Protein AF-A0A931ZA49-F1 (afdb_monomer_lite)

Radius of gyration: 42.49 Å; chains: 1; bounding box: 95×55×99 Å

pLDDT: mean 79.59, std 12.27, range [43.94, 91.62]

Structure (mmCIF, N/CA/C/O backbone):
data_AF-A0A931ZA49-F1
#
_entry.id   AF-A0A931ZA49-F1
#
loop_
_atom_site.group_PDB
_atom_site.id
_atom_site.type_symbol
_atom_site.label_atom_id
_atom_site.label_alt_id
_atom_site.label_comp_id
_atom_site.label_asym_id
_atom_site.label_entity_id
_atom_site.label_seq_id
_atom_site.pdbx_PDB_ins_code
_atom_site.Cartn_x
_atom_site.Cartn_y
_atom_site.Cartn_z
_atom_site.occupancy
_atom_site.B_iso_or_equiv
_atom_site.auth_seq_id
_atom_site.auth_comp_id
_atom_site.auth_asym_id
_atom_site.auth_atom_id
_atom_site.pdbx_PDB_model_num
ATOM 1 N N . MET A 1 1 ? 52.306 -0.974 -48.248 1.00 60.38 1 MET A N 1
ATOM 2 C CA . MET A 1 1 ? 51.476 -0.537 -47.096 1.00 60.38 1 MET A CA 1
ATOM 3 C C . MET A 1 1 ? 50.225 0.133 -47.654 1.00 60.38 1 MET A C 1
ATOM 5 O O . MET A 1 1 ? 50.360 0.817 -48.657 1.00 60.38 1 MET A O 1
ATOM 9 N N . GLN A 1 2 ? 49.024 -0.086 -47.106 1.00 77.94 2 GLN A N 1
ATOM 10 C CA . GLN A 1 2 ? 47.806 0.540 -47.658 1.00 77.94 2 GLN A CA 1
ATOM 11 C C . GLN A 1 2 ? 47.790 2.050 -47.373 1.00 77.94 2 GLN A C 1
ATOM 13 O O . GLN A 1 2 ? 48.078 2.449 -46.245 1.00 77.94 2 GLN A O 1
ATOM 18 N N . THR A 1 3 ? 47.426 2.875 -48.361 1.00 78.12 3 THR A N 1
ATOM 19 C CA . THR A 1 3 ? 47.352 4.350 -48.261 1.00 78.12 3 THR A CA 1
ATOM 20 C C . THR A 1 3 ? 46.483 4.814 -47.089 1.00 78.12 3 THR A C 1
ATOM 22 O O . THR A 1 3 ? 46.863 5.714 -46.343 1.00 78.12 3 THR A O 1
ATOM 25 N N . GLU A 1 4 ? 45.368 4.132 -46.834 1.00 79.00 4 GLU A N 1
ATOM 26 C CA . GLU A 1 4 ? 44.492 4.415 -45.692 1.00 79.00 4 GLU A CA 1
ATOM 27 C C . GLU A 1 4 ? 45.167 4.213 -44.330 1.00 79.00 4 GLU A C 1
ATOM 29 O O . GLU A 1 4 ? 44.875 4.959 -43.389 1.00 79.00 4 GLU A O 1
ATOM 34 N N . SER A 1 5 ? 46.076 3.235 -44.237 1.00 80.12 5 SER A N 1
ATOM 35 C CA . SER A 1 5 ? 46.858 2.944 -43.031 1.00 80.12 5 SER A CA 1
ATOM 36 C C . SER A 1 5 ? 47.939 3.999 -42.788 1.00 80.12 5 SER A C 1
ATOM 38 O O . SER A 1 5 ? 48.250 4.309 -41.641 1.00 80.12 5 SER A O 1
ATOM 40 N N . ILE A 1 6 ? 48.499 4.575 -43.858 1.00 84.25 6 ILE A N 1
ATOM 41 C CA . ILE A 1 6 ? 49.458 5.690 -43.787 1.00 84.25 6 ILE A CA 1
ATOM 42 C C . ILE A 1 6 ? 48.769 6.891 -43.137 1.00 84.25 6 ILE A C 1
ATOM 44 O O . ILE A 1 6 ? 49.233 7.437 -42.134 1.00 84.25 6 ILE A O 1
ATOM 48 N N . PHE A 1 7 ? 47.611 7.272 -43.679 1.00 86.62 7 PHE A N 1
ATOM 49 C CA . PHE A 1 7 ? 46.883 8.435 -43.191 1.00 86.62 7 PHE A CA 1
ATOM 50 C C . PHE A 1 7 ? 46.233 8.197 -41.832 1.00 86.62 7 PHE A C 1
ATOM 52 O O . PHE A 1 7 ? 46.163 9.133 -41.044 1.00 86.62 7 PHE A O 1
ATOM 59 N N . SER A 1 8 ? 45.796 6.977 -41.497 1.00 84.69 8 SER A N 1
ATOM 60 C CA . SER A 1 8 ? 45.289 6.704 -40.145 1.00 84.69 8 SER A CA 1
ATOM 61 C C . SER A 1 8 ? 46.350 6.936 -39.078 1.00 84.69 8 SER A C 1
ATOM 63 O O . SER A 1 8 ? 46.050 7.574 -38.075 1.00 84.69 8 SER A O 1
ATOM 65 N N . THR A 1 9 ? 47.580 6.473 -39.305 1.00 86.38 9 THR A N 1
ATOM 66 C CA . THR A 1 9 ? 48.679 6.643 -38.347 1.00 86.38 9 THR A CA 1
ATOM 67 C C . THR A 1 9 ? 49.084 8.110 -38.231 1.00 86.38 9 THR A C 1
ATOM 69 O O . THR A 1 9 ? 49.238 8.624 -37.123 1.00 86.38 9 THR A O 1
ATOM 72 N N . LEU A 1 10 ? 49.177 8.822 -39.359 1.00 87.44 10 LEU A N 1
ATOM 73 C CA . LEU A 1 10 ? 49.485 10.254 -39.370 1.00 87.44 10 LEU A CA 1
ATOM 74 C C . LEU A 1 10 ? 48.427 11.082 -38.623 1.00 87.44 10 LEU A C 1
ATOM 76 O O . LEU A 1 10 ? 48.763 11.952 -37.821 1.00 87.44 10 LEU A O 1
ATOM 80 N N . LEU A 1 11 ? 47.143 10.814 -38.871 1.00 87.31 11 LEU A N 1
ATOM 81 C CA . LEU A 1 11 ? 46.043 11.546 -38.242 1.00 87.31 11 LEU A CA 1
ATOM 82 C C . LEU A 1 11 ? 45.884 11.176 -36.763 1.00 87.31 11 LEU A C 1
ATOM 84 O O . LEU A 1 11 ? 45.588 12.050 -35.952 1.00 87.31 11 LEU A O 1
ATOM 88 N N . ALA A 1 12 ? 46.156 9.924 -36.384 1.00 84.06 12 ALA A N 1
ATOM 89 C CA . ALA A 1 12 ? 46.219 9.516 -34.983 1.00 84.06 12 ALA A CA 1
ATOM 90 C C . ALA A 1 12 ? 47.322 10.273 -34.222 1.00 84.06 12 ALA A C 1
ATOM 92 O O . ALA A 1 12 ? 47.074 10.755 -33.117 1.00 84.06 12 ALA A O 1
ATOM 93 N N . ALA A 1 13 ? 48.498 10.463 -34.832 1.00 84.62 13 ALA A N 1
ATOM 94 C CA . ALA A 1 13 ? 49.554 11.297 -34.258 1.00 84.62 13 ALA A CA 1
ATOM 95 C C . ALA A 1 13 ? 49.133 12.768 -34.123 1.00 84.62 13 ALA A C 1
ATOM 97 O O . ALA A 1 13 ? 49.334 13.368 -33.068 1.00 84.62 13 ALA A O 1
ATOM 98 N N . ALA A 1 14 ? 48.490 13.339 -35.147 1.00 85.38 14 ALA A N 1
ATOM 99 C CA . ALA A 1 14 ? 47.978 14.709 -35.090 1.00 85.38 14 ALA A CA 1
ATOM 100 C C . ALA A 1 14 ? 46.931 14.897 -33.973 1.00 85.38 14 ALA A C 1
ATOM 102 O O . ALA A 1 14 ? 46.960 15.900 -33.25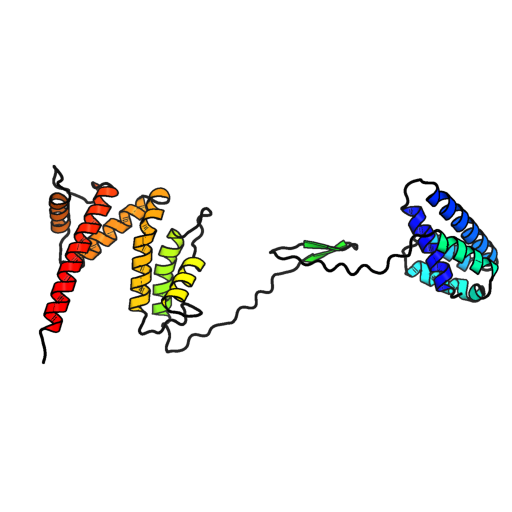8 1.00 85.38 14 ALA A O 1
ATOM 103 N N . ALA A 1 15 ? 46.028 13.927 -33.788 1.00 83.25 15 ALA A N 1
ATOM 104 C CA . ALA A 1 15 ? 45.049 13.939 -32.703 1.00 83.25 15 ALA A CA 1
ATOM 105 C C . ALA A 1 15 ? 45.729 13.828 -31.330 1.00 83.25 15 ALA A C 1
ATOM 107 O O . ALA A 1 15 ? 45.442 14.620 -30.434 1.00 83.25 15 ALA A O 1
ATOM 108 N N . PHE A 1 16 ? 46.684 12.905 -31.181 1.00 81.50 16 PHE A N 1
ATOM 109 C CA . PHE A 1 16 ? 47.451 12.735 -29.948 1.00 81.50 16 PHE A CA 1
ATOM 110 C C . PHE A 1 16 ? 48.174 14.028 -29.544 1.00 81.50 16 PHE A C 1
ATOM 112 O O . PHE A 1 16 ? 48.038 14.484 -28.410 1.00 81.50 16 PHE A O 1
ATOM 119 N N . LEU A 1 17 ? 48.859 14.683 -30.486 1.00 80.69 17 LEU A N 1
ATOM 120 C CA . LEU A 1 17 ? 49.569 15.944 -30.243 1.00 80.69 17 LEU A CA 1
ATOM 121 C C . LEU A 1 17 ? 48.637 17.113 -29.883 1.00 80.69 17 LEU A C 1
ATOM 123 O O . LEU A 1 17 ? 49.055 18.025 -29.175 1.00 80.69 17 LEU A O 1
ATOM 127 N N . LYS A 1 18 ? 47.374 17.089 -30.327 1.00 78.38 18 LYS A N 1
ATOM 128 C CA . LYS A 1 18 ? 46.370 18.115 -29.995 1.00 78.38 18 LYS A CA 1
ATOM 129 C C . LYS A 1 18 ? 45.844 17.997 -28.560 1.00 78.38 18 LYS A C 1
ATOM 131 O O . LYS A 1 18 ? 45.369 18.988 -28.007 1.00 78.38 18 LYS A O 1
ATOM 136 N N . HIS A 1 19 ? 45.921 16.804 -27.970 1.00 69.00 19 HIS A N 1
ATOM 137 C CA . HIS A 1 19 ? 45.366 16.493 -26.649 1.00 69.00 19 HIS A CA 1
ATOM 138 C C . HIS A 1 19 ? 46.424 16.186 -25.572 1.00 69.00 19 HIS A C 1
ATOM 140 O O . HIS A 1 19 ? 46.072 16.085 -24.397 1.00 69.00 19 HIS A O 1
ATOM 146 N N . ALA A 1 20 ? 47.703 16.044 -25.931 1.00 61.25 20 ALA A N 1
ATOM 147 C CA . ALA A 1 20 ? 48.765 15.678 -24.994 1.00 61.25 20 ALA A CA 1
ATOM 148 C C . ALA A 1 20 ? 49.267 16.853 -24.124 1.00 61.25 20 ALA A C 1
ATOM 150 O O . ALA A 1 20 ? 49.448 17.977 -24.593 1.00 61.25 20 ALA A O 1
ATOM 151 N N . VAL A 1 21 ? 49.562 16.560 -22.849 1.00 52.53 21 VAL A N 1
ATOM 152 C CA . VAL A 1 21 ? 50.230 17.455 -21.882 1.00 52.53 21 VAL A CA 1
ATOM 153 C C . VAL A 1 21 ? 51.757 17.317 -22.034 1.00 52.53 21 VAL A C 1
ATOM 155 O O . VAL A 1 21 ? 52.257 16.236 -22.343 1.00 52.53 21 VAL A O 1
ATOM 158 N N . GLN A 1 22 ? 52.499 18.421 -21.884 1.00 54.31 22 GLN A N 1
ATOM 159 C CA . GLN A 1 22 ? 53.938 18.536 -22.182 1.00 54.31 22 GLN A CA 1
ATOM 160 C C . GLN A 1 22 ? 54.801 17.459 -21.485 1.00 54.31 22 GLN A C 1
ATOM 162 O O . GLN A 1 22 ? 54.784 17.338 -20.263 1.00 54.31 22 GLN A O 1
ATOM 167 N N . GLY A 1 23 ? 55.593 16.712 -22.267 1.00 60.59 23 GLY A N 1
ATOM 168 C CA . GLY A 1 23 ? 56.543 15.696 -21.796 1.00 60.59 23 GLY A CA 1
ATOM 169 C C . GLY A 1 23 ? 57.484 15.215 -22.913 1.00 60.59 23 GLY A C 1
ATOM 170 O O . GLY A 1 23 ? 57.217 15.444 -24.091 1.00 60.59 23 GLY A O 1
ATOM 171 N N . VAL A 1 24 ? 58.586 14.543 -22.556 1.00 57.59 24 VAL A N 1
ATOM 172 C CA . VAL A 1 24 ? 59.651 14.113 -23.497 1.00 57.59 24 VAL A CA 1
ATOM 173 C C . VAL A 1 24 ? 59.129 13.158 -24.583 1.00 57.59 24 VAL A C 1
ATOM 175 O O . VAL A 1 24 ? 59.520 13.272 -25.743 1.00 57.59 24 VAL A O 1
ATOM 178 N N . ALA A 1 25 ? 58.180 12.277 -24.246 1.00 61.19 25 ALA A N 1
ATOM 179 C CA . ALA A 1 25 ? 57.528 11.390 -25.215 1.00 61.19 25 ALA A CA 1
ATOM 180 C C . ALA A 1 25 ? 56.728 12.164 -26.285 1.00 61.19 25 ALA A C 1
ATOM 182 O O . ALA A 1 25 ? 56.724 11.785 -27.454 1.00 61.19 25 ALA A O 1
ATOM 183 N N . SER A 1 26 ? 56.115 13.294 -25.915 1.00 70.06 26 SER A N 1
ATOM 184 C CA . SER A 1 26 ? 55.366 14.153 -26.840 1.00 70.06 26 SER A CA 1
ATOM 185 C C . SER A 1 26 ? 56.281 14.868 -27.839 1.00 70.06 26 SER A C 1
ATOM 187 O O . SER A 1 26 ? 55.849 15.155 -28.953 1.00 70.06 26 SER A O 1
ATOM 189 N N . GLN A 1 27 ? 57.545 15.126 -27.476 1.00 80.06 27 GLN A N 1
ATOM 190 C CA . GLN A 1 27 ? 58.516 15.742 -28.384 1.00 80.06 27 GLN A CA 1
ATOM 191 C C . GLN A 1 27 ? 58.968 14.763 -29.476 1.00 80.06 27 GLN A C 1
ATOM 193 O O . GLN A 1 27 ? 58.930 15.116 -30.649 1.00 80.06 27 GLN A O 1
ATOM 198 N N . ALA A 1 28 ? 59.281 13.512 -29.122 1.00 81.94 28 ALA A N 1
ATOM 199 C CA . ALA A 1 28 ? 59.659 12.487 -30.100 1.00 81.94 28 ALA A CA 1
ATOM 200 C C . ALA A 1 28 ? 58.535 12.197 -31.117 1.00 81.94 28 ALA A C 1
ATOM 202 O O . ALA A 1 28 ? 58.790 12.076 -32.317 1.00 81.94 28 ALA A O 1
ATOM 203 N N . VAL A 1 29 ? 57.277 12.144 -30.655 1.00 85.38 29 VAL A N 1
ATOM 204 C CA . VAL A 1 29 ? 56.101 12.003 -31.537 1.00 85.38 29 VAL A CA 1
ATOM 205 C C . VAL A 1 29 ? 55.948 13.224 -32.444 1.00 85.38 29 VAL A C 1
ATOM 207 O O . VAL A 1 29 ? 55.658 13.069 -33.629 1.00 85.38 29 VAL A O 1
ATOM 210 N N . ARG A 1 30 ? 56.166 14.435 -31.917 1.00 87.00 30 ARG A N 1
ATOM 211 C CA . ARG A 1 30 ? 56.090 15.681 -32.690 1.00 87.00 30 ARG A CA 1
ATOM 212 C C . ARG A 1 30 ? 57.134 15.726 -33.800 1.00 87.00 30 ARG A C 1
ATOM 214 O O . ARG A 1 30 ? 56.783 16.040 -34.932 1.00 87.00 30 ARG A O 1
ATOM 221 N N . ASP A 1 31 ? 58.376 15.369 -33.496 1.00 86.94 31 ASP A N 1
ATOM 222 C CA . ASP A 1 31 ? 59.473 15.395 -34.464 1.00 86.94 31 ASP A CA 1
ATOM 223 C C . ASP A 1 31 ? 59.242 14.374 -35.594 1.00 86.94 31 ASP A C 1
ATOM 225 O O . ASP A 1 31 ? 59.374 14.706 -36.774 1.00 86.94 31 ASP A O 1
ATOM 229 N N . SER A 1 32 ? 58.803 13.156 -35.252 1.00 87.56 32 SER A N 1
ATOM 230 C CA . SER A 1 32 ? 58.463 12.116 -36.237 1.00 87.56 32 SER A CA 1
ATOM 231 C C . SER A 1 32 ? 57.233 12.487 -37.085 1.00 87.56 32 SER A C 1
ATOM 233 O O . SER A 1 32 ? 57.217 12.292 -38.307 1.00 87.56 32 SER A O 1
ATOM 235 N N . TYR A 1 33 ? 56.217 13.101 -36.471 1.00 90.06 33 TYR A N 1
ATOM 236 C CA . TYR A 1 33 ? 55.035 13.602 -37.171 1.00 90.06 33 TYR A CA 1
ATOM 237 C C . TYR A 1 33 ? 55.380 14.721 -38.165 1.00 90.06 33 TYR A C 1
ATOM 239 O O . TYR A 1 33 ? 54.976 14.643 -39.326 1.00 90.06 33 TYR A O 1
ATOM 247 N N . GLU A 1 34 ? 56.157 15.729 -37.758 1.00 89.19 34 GLU A N 1
ATOM 248 C CA . GLU A 1 34 ? 56.550 16.842 -38.635 1.00 89.19 34 GLU A CA 1
ATOM 249 C C . GLU A 1 34 ? 57.461 16.379 -39.780 1.00 89.19 34 GLU A C 1
ATOM 251 O O . GLU A 1 34 ? 57.303 16.831 -40.920 1.00 89.19 34 GLU A O 1
ATOM 256 N N . ALA A 1 35 ? 58.364 15.424 -39.525 1.00 89.44 35 ALA A N 1
ATOM 257 C CA . ALA A 1 35 ? 59.175 14.796 -40.568 1.00 89.44 35 ALA A CA 1
ATOM 258 C C . ALA A 1 35 ? 58.296 14.084 -41.612 1.00 89.44 35 ALA A C 1
ATOM 260 O O . ALA A 1 35 ? 58.458 14.297 -42.819 1.00 89.44 35 ALA A O 1
ATOM 261 N N . THR A 1 36 ? 57.307 13.311 -41.153 1.00 90.00 36 THR A N 1
ATOM 262 C CA . THR A 1 36 ? 56.358 12.595 -42.019 1.00 90.00 36 THR A CA 1
ATOM 263 C C . THR A 1 36 ? 55.457 13.562 -42.796 1.00 90.00 36 THR A C 1
ATOM 265 O O . THR A 1 36 ? 55.282 13.414 -44.009 1.00 90.00 36 THR A O 1
ATOM 268 N N . LYS A 1 37 ? 54.930 14.606 -42.140 1.00 89.81 37 LYS A N 1
ATOM 269 C CA . LYS A 1 37 ? 54.101 15.646 -42.772 1.00 89.81 37 LYS A CA 1
ATOM 270 C C . LYS A 1 37 ? 54.883 16.406 -43.844 1.00 89.81 37 LYS A C 1
ATOM 272 O O . LYS A 1 37 ? 54.380 16.609 -44.948 1.00 89.81 37 LYS A O 1
ATOM 277 N N . THR A 1 38 ? 56.128 16.779 -43.554 1.00 89.69 38 THR A N 1
ATOM 278 C CA . THR A 1 38 ? 57.009 17.470 -44.506 1.00 89.69 38 THR A CA 1
ATOM 279 C C . THR A 1 38 ? 57.319 16.595 -45.719 1.00 89.69 38 THR A C 1
ATOM 281 O O . THR A 1 38 ? 57.317 17.084 -46.851 1.00 89.69 38 THR A O 1
ATOM 284 N N . TYR A 1 39 ? 57.550 15.297 -45.505 1.00 88.50 39 TYR A N 1
ATOM 285 C CA . TYR A 1 39 ? 57.780 14.340 -46.585 1.00 88.50 39 TYR A CA 1
ATOM 286 C C . TYR A 1 39 ? 56.559 14.221 -47.509 1.00 88.50 39 TYR A C 1
ATOM 288 O O . TYR A 1 39 ? 56.685 14.358 -48.727 1.00 88.50 39 TYR A O 1
ATOM 296 N N . LEU A 1 40 ? 55.363 14.061 -46.934 1.00 86.69 40 LEU A N 1
ATOM 297 C CA . LEU A 1 40 ? 54.109 14.002 -47.689 1.00 86.69 40 LEU A CA 1
ATOM 298 C C . LEU A 1 40 ? 53.832 15.299 -48.452 1.00 86.69 40 LEU A C 1
ATOM 300 O O . LEU A 1 40 ? 53.474 15.256 -49.624 1.00 86.69 40 LEU A O 1
ATOM 304 N N . ARG A 1 41 ? 54.089 16.461 -47.845 1.00 87.00 41 ARG A N 1
ATOM 305 C CA . ARG A 1 41 ? 53.934 17.759 -48.514 1.00 87.00 41 ARG A CA 1
ATOM 306 C C . ARG A 1 41 ? 54.865 17.915 -49.720 1.00 87.00 41 ARG A C 1
ATOM 308 O O . ARG A 1 41 ? 54.457 18.475 -50.731 1.00 87.00 41 ARG A O 1
ATOM 315 N N . LYS A 1 42 ? 56.095 17.391 -49.651 1.00 87.12 42 LYS A N 1
ATOM 316 C CA . LYS A 1 42 ? 57.014 17.354 -50.804 1.00 87.12 42 LYS A CA 1
ATOM 317 C C . LYS A 1 42 ? 56.509 16.421 -51.904 1.00 87.12 42 LYS A C 1
ATOM 319 O O . LYS A 1 42 ? 56.601 16.768 -53.076 1.00 87.12 42 LYS A O 1
ATOM 324 N N . LYS A 1 43 ? 55.946 15.265 -51.542 1.00 83.81 43 LYS A N 1
ATOM 325 C CA . LYS A 1 43 ? 55.353 14.318 -52.503 1.00 83.81 43 LYS A CA 1
ATOM 326 C C . LYS A 1 43 ? 54.102 14.879 -53.177 1.00 83.81 43 LYS A C 1
ATOM 328 O O . LYS A 1 43 ? 53.906 14.667 -54.369 1.00 83.81 43 LYS A O 1
ATOM 333 N N . PHE A 1 44 ? 53.310 15.658 -52.449 1.00 85.56 44 PHE A N 1
ATOM 334 C CA . PHE A 1 44 ? 52.133 16.344 -52.975 1.00 85.56 44 PHE A CA 1
ATOM 335 C C . PHE A 1 44 ? 52.442 17.685 -53.645 1.00 85.56 44 PHE A C 1
ATOM 337 O O . PHE A 1 44 ? 51.519 18.348 -54.101 1.00 85.56 44 PHE A O 1
ATOM 344 N N . ALA A 1 45 ? 53.709 18.085 -53.798 1.00 78.81 45 ALA A N 1
ATOM 345 C CA . ALA A 1 45 ? 54.050 19.337 -54.479 1.00 78.81 45 ALA A CA 1
ATOM 346 C C . ALA A 1 45 ? 53.548 19.385 -55.937 1.00 78.81 45 ALA A C 1
ATOM 348 O O . ALA A 1 45 ? 53.261 20.461 -56.453 1.00 78.81 45 ALA A O 1
ATOM 349 N N . ALA A 1 46 ? 53.400 18.222 -56.582 1.00 77.75 46 ALA A N 1
ATOM 350 C CA . ALA A 1 46 ? 52.819 18.090 -57.918 1.00 77.75 46 ALA A CA 1
ATOM 351 C C . ALA A 1 46 ? 51.274 18.063 -57.929 1.00 77.75 46 ALA A C 1
ATOM 353 O O . ALA A 1 46 ? 50.680 18.140 -59.000 1.00 77.75 46 ALA A O 1
ATOM 354 N N . ASN A 1 47 ? 50.622 17.950 -56.763 1.00 82.38 47 ASN A N 1
ATOM 355 C CA . ASN A 1 47 ? 49.168 17.907 -56.616 1.00 82.38 47 ASN A CA 1
ATOM 356 C C . ASN A 1 47 ? 48.692 18.911 -55.534 1.00 82.38 47 ASN A C 1
ATOM 358 O O . ASN A 1 47 ? 48.715 18.606 -54.331 1.00 82.38 47 ASN A O 1
ATOM 362 N N . PRO A 1 48 ? 48.247 20.117 -55.936 1.00 81.94 48 PRO A N 1
ATOM 363 C CA . PRO A 1 48 ? 47.829 21.153 -54.994 1.00 81.94 48 PRO A CA 1
ATOM 364 C C . PRO A 1 48 ? 46.590 20.755 -54.176 1.00 81.94 48 PRO A C 1
ATOM 366 O O . PRO A 1 48 ? 46.464 21.188 -53.027 1.00 81.94 48 PRO A O 1
ATOM 369 N N . ASP A 1 49 ? 45.717 19.904 -54.719 1.00 82.75 49 ASP A N 1
ATOM 370 C CA . ASP A 1 49 ? 44.501 19.456 -54.038 1.00 82.75 49 ASP A CA 1
ATOM 371 C C . ASP A 1 49 ? 44.831 18.460 -52.919 1.00 82.75 49 ASP A C 1
ATOM 373 O O . ASP A 1 49 ? 44.408 18.665 -51.781 1.00 82.75 49 ASP A O 1
ATOM 377 N N . ALA A 1 50 ? 45.740 17.508 -53.164 1.00 83.88 50 ALA A N 1
ATOM 378 C CA . ALA A 1 50 ? 46.252 16.609 -52.122 1.00 83.88 50 ALA A CA 1
ATOM 379 C C . ALA A 1 50 ? 46.962 17.366 -50.984 1.00 83.88 50 ALA A C 1
ATOM 381 O O . ALA A 1 50 ? 46.829 17.019 -49.807 1.00 83.88 50 ALA A O 1
ATOM 382 N N . THR A 1 51 ? 47.681 18.446 -51.311 1.00 85.75 51 THR A N 1
ATOM 383 C CA . THR A 1 51 ? 48.305 19.315 -50.299 1.00 85.75 51 THR A CA 1
ATOM 384 C C . THR A 1 51 ? 47.249 20.017 -49.441 1.00 85.75 51 THR A C 1
ATOM 386 O O . THR A 1 51 ? 47.383 20.074 -48.217 1.00 85.75 51 THR A O 1
ATOM 389 N N . ARG A 1 52 ? 46.171 20.524 -50.052 1.00 86.06 52 ARG A N 1
ATOM 390 C CA . ARG A 1 52 ? 45.064 21.163 -49.328 1.00 86.06 52 ARG A CA 1
ATOM 391 C C . ARG A 1 52 ? 44.308 20.158 -48.455 1.00 86.06 52 ARG A C 1
ATOM 393 O O . ARG A 1 52 ? 44.013 20.466 -47.299 1.00 86.06 52 ARG A O 1
ATOM 400 N N . ALA A 1 53 ? 44.032 18.965 -48.975 1.00 86.06 53 ALA A N 1
ATOM 401 C CA . ALA A 1 53 ? 43.380 17.892 -48.234 1.00 86.06 53 ALA A CA 1
ATOM 402 C C . ALA A 1 53 ? 44.208 17.458 -47.015 1.00 86.06 53 ALA A C 1
ATOM 404 O O . ALA A 1 53 ? 43.648 17.255 -45.936 1.00 86.06 53 ALA A O 1
ATOM 405 N N . LEU A 1 54 ? 45.541 17.405 -47.147 1.00 88.06 54 LEU A N 1
ATOM 406 C CA . LEU A 1 54 ? 46.449 17.086 -46.045 1.00 88.06 54 LEU A CA 1
ATOM 407 C C . LEU A 1 54 ? 46.335 18.119 -44.919 1.00 88.06 54 LEU A C 1
ATOM 409 O O . LEU A 1 54 ? 46.143 17.744 -43.764 1.00 88.06 54 LEU A O 1
ATOM 413 N N . GLU A 1 55 ? 46.397 19.414 -45.237 1.00 87.25 55 GLU A N 1
ATOM 414 C CA . GLU A 1 55 ? 46.286 20.465 -44.219 1.00 87.25 55 GLU A CA 1
ATOM 415 C C . GLU A 1 55 ? 44.916 20.425 -43.520 1.00 87.25 55 GLU A C 1
ATOM 417 O O . GLU A 1 55 ? 44.854 20.378 -42.287 1.00 87.25 55 GLU A O 1
ATOM 422 N N . LEU A 1 56 ? 43.821 20.303 -44.283 1.00 86.69 56 LEU A N 1
ATOM 423 C CA . LEU A 1 56 ? 42.466 20.198 -43.730 1.00 86.69 56 LEU A CA 1
ATOM 424 C C . LEU A 1 56 ? 42.305 18.984 -42.806 1.00 86.69 56 LEU A C 1
ATOM 426 O O . LEU A 1 56 ? 41.675 19.093 -41.745 1.00 86.69 56 LEU A O 1
ATOM 430 N N . ALA A 1 57 ? 42.853 17.832 -43.193 1.00 85.19 57 ALA A N 1
ATOM 431 C CA . ALA A 1 57 ? 42.816 16.623 -42.381 1.00 85.19 57 ALA A CA 1
ATOM 432 C C . ALA A 1 57 ? 43.641 16.794 -41.095 1.00 85.19 57 ALA A C 1
ATOM 434 O O . ALA A 1 57 ? 43.180 16.395 -40.028 1.00 85.19 57 ALA A O 1
ATOM 435 N N . THR A 1 58 ? 44.791 17.476 -41.148 1.00 85.75 58 THR A N 1
ATOM 436 C CA . THR A 1 58 ? 45.604 17.739 -39.946 1.00 85.75 58 THR A CA 1
ATOM 437 C C . THR A 1 58 ? 44.961 18.724 -38.961 1.00 85.75 58 THR A C 1
ATOM 439 O O . THR A 1 58 ? 45.149 18.582 -37.756 1.00 85.75 58 THR A O 1
ATOM 442 N N . GLU A 1 59 ? 44.145 19.681 -39.418 1.00 85.56 59 GLU A N 1
ATOM 443 C CA . GLU A 1 59 ? 43.406 20.592 -38.524 1.00 85.56 59 GLU A CA 1
ATOM 444 C C . GLU A 1 59 ? 42.323 19.877 -37.693 1.00 85.56 59 GLU A C 1
ATOM 446 O O . GLU A 1 59 ? 42.079 20.203 -36.518 1.00 85.56 59 GLU A O 1
ATOM 451 N N . LYS A 1 60 ? 41.637 18.911 -38.320 1.00 83.56 60 LYS A N 1
ATOM 452 C CA . LYS A 1 60 ? 40.564 18.105 -37.716 1.00 83.56 60 LYS A CA 1
ATOM 453 C C . LYS A 1 60 ? 40.815 16.613 -37.974 1.00 83.56 60 LYS A C 1
ATOM 455 O O . LYS A 1 60 ? 40.104 16.020 -38.789 1.00 83.56 60 LYS A O 1
ATOM 460 N N . PRO A 1 61 ? 41.774 16.011 -37.248 1.00 81.38 61 PRO A N 1
ATOM 461 C CA . PRO A 1 61 ? 42.226 14.643 -37.504 1.00 81.38 61 PRO A CA 1
ATOM 462 C C . PRO A 1 61 ? 41.160 13.569 -37.251 1.00 81.38 61 PRO A C 1
ATOM 464 O O . PRO A 1 61 ? 41.231 12.489 -37.824 1.00 81.38 61 PRO A O 1
ATOM 467 N N . GLU A 1 62 ? 40.135 13.875 -36.453 1.00 79.12 62 GLU A N 1
ATOM 468 C CA . GLU A 1 62 ? 39.013 12.968 -36.165 1.00 79.12 62 GLU A CA 1
ATOM 469 C C . GLU A 1 62 ? 37.935 12.954 -37.266 1.00 79.12 62 GLU A C 1
ATOM 471 O O . GLU A 1 62 ? 36.997 12.159 -37.224 1.00 79.12 62 GLU A O 1
ATOM 476 N N . SER A 1 63 ? 38.020 13.845 -38.261 1.00 80.19 63 SER A N 1
ATOM 477 C CA . SER A 1 63 ? 36.996 13.952 -39.300 1.00 80.19 63 SER A CA 1
ATOM 478 C C . SER A 1 63 ? 37.157 12.868 -40.366 1.00 80.19 63 SER A C 1
ATOM 480 O O . SER A 1 63 ? 38.034 12.947 -41.227 1.00 80.19 63 SER A O 1
ATOM 482 N N . LEU A 1 64 ? 36.234 11.901 -40.368 1.00 79.25 64 LEU A N 1
ATOM 483 C CA . LEU A 1 64 ? 36.180 10.834 -41.374 1.00 79.25 64 LEU A CA 1
ATOM 484 C C . LEU A 1 64 ? 36.059 11.376 -42.808 1.00 79.25 64 LEU A C 1
ATOM 486 O O . LEU A 1 64 ? 36.699 10.856 -43.715 1.00 79.25 64 LEU A O 1
ATOM 490 N N . ILE A 1 65 ? 35.306 12.465 -42.997 1.00 79.06 65 ILE A N 1
ATOM 491 C CA . ILE A 1 65 ? 35.100 13.105 -44.307 1.00 79.06 65 ILE A CA 1
ATOM 492 C C . ILE A 1 65 ? 36.419 13.671 -44.852 1.00 79.06 65 ILE A C 1
ATOM 494 O O . ILE A 1 65 ? 36.748 13.473 -46.017 1.00 79.06 65 ILE A O 1
ATOM 498 N N . ARG A 1 66 ? 37.213 14.341 -44.006 1.00 83.75 66 ARG A N 1
ATOM 499 C CA . ARG A 1 66 ? 38.500 14.924 -44.421 1.00 83.75 66 ARG A CA 1
ATOM 500 C C . ARG A 1 66 ? 39.561 13.855 -44.687 1.00 83.75 66 ARG A C 1
ATOM 502 O O . ARG A 1 66 ? 40.393 14.038 -45.568 1.00 83.75 66 ARG A O 1
ATOM 509 N N . LYS A 1 67 ? 39.511 12.732 -43.961 1.00 83.75 67 LYS A N 1
ATOM 510 C CA . LYS A 1 67 ? 40.363 11.564 -44.228 1.00 83.75 67 LYS A CA 1
ATOM 511 C C . LYS A 1 67 ? 40.026 10.922 -45.575 1.00 83.75 67 LYS A C 1
ATOM 513 O O . LYS A 1 67 ? 40.944 10.617 -46.327 1.00 83.75 67 LYS A O 1
ATOM 518 N N . ALA A 1 68 ? 38.740 10.729 -45.873 1.00 83.38 68 ALA A N 1
ATOM 519 C CA . ALA A 1 68 ? 38.299 10.161 -47.146 1.00 83.38 68 ALA A CA 1
ATOM 520 C C . ALA A 1 68 ? 38.745 11.031 -48.333 1.00 83.38 68 ALA A C 1
ATOM 522 O O . ALA A 1 68 ? 39.336 10.508 -49.271 1.00 83.38 68 ALA A O 1
ATOM 523 N N . LEU A 1 69 ? 38.581 12.355 -48.224 1.00 86.81 69 LEU A N 1
ATOM 524 C CA . LEU A 1 69 ? 39.054 13.309 -49.231 1.00 86.81 69 LEU A CA 1
ATOM 525 C C . LEU A 1 69 ? 40.573 13.217 -49.455 1.00 86.81 69 LEU A C 1
ATOM 527 O O . LEU A 1 69 ? 41.035 13.177 -50.587 1.00 86.81 69 LEU A O 1
ATOM 531 N N . LEU A 1 70 ? 41.365 13.114 -48.382 1.00 85.75 70 LEU A N 1
ATOM 532 C CA . LEU A 1 70 ? 42.818 12.951 -48.495 1.00 85.75 70 LEU A CA 1
ATOM 533 C C . LEU A 1 70 ? 43.212 11.638 -49.189 1.00 85.75 70 LEU A C 1
ATOM 535 O O . LEU A 1 70 ? 44.170 11.618 -49.957 1.00 85.75 70 LEU A O 1
ATOM 539 N N . VAL A 1 71 ? 42.498 10.542 -48.927 1.00 85.56 71 VAL A N 1
ATOM 540 C CA . VAL A 1 71 ? 42.734 9.250 -49.595 1.00 85.56 71 VAL A CA 1
ATOM 541 C C . VAL A 1 71 ? 42.416 9.345 -51.088 1.00 85.56 71 VAL A C 1
ATOM 543 O O . VAL A 1 71 ? 43.193 8.850 -51.900 1.00 85.56 71 VAL A O 1
ATOM 546 N N . GLU A 1 72 ? 41.317 10.010 -51.442 1.00 84.94 72 GLU A N 1
ATOM 547 C CA . GLU A 1 72 ? 40.892 10.223 -52.828 1.00 84.94 72 GLU A CA 1
ATOM 548 C C . GLU A 1 72 ? 41.900 11.087 -53.601 1.00 84.94 72 GLU A C 1
ATOM 550 O O . GLU A 1 72 ? 42.444 10.648 -54.617 1.00 84.94 72 GLU A O 1
ATOM 555 N N . ASP A 1 73 ? 42.257 12.256 -53.065 1.00 83.94 73 ASP A N 1
ATOM 556 C CA . ASP A 1 73 ? 43.150 13.209 -53.735 1.00 83.94 73 ASP A CA 1
ATOM 557 C C . ASP A 1 73 ? 44.601 12.701 -53.840 1.00 83.94 73 ASP A C 1
ATOM 559 O O . ASP A 1 73 ? 45.361 13.120 -54.718 1.00 83.94 73 ASP A O 1
ATOM 563 N N . SER A 1 74 ? 45.006 11.772 -52.967 1.00 81.75 74 SER A N 1
ATOM 564 C CA . SER A 1 74 ? 46.345 11.165 -52.973 1.00 81.75 74 SER A CA 1
ATOM 565 C C . SER A 1 74 ? 46.430 9.823 -53.709 1.00 81.75 74 SER A C 1
ATOM 567 O O . SER A 1 74 ? 47.523 9.254 -53.808 1.00 81.75 74 SER A O 1
ATOM 569 N N . ALA A 1 75 ? 45.324 9.326 -54.278 1.00 79.50 75 ALA A N 1
ATOM 570 C CA . ALA A 1 75 ? 45.282 8.046 -54.988 1.00 79.50 75 ALA A CA 1
ATOM 571 C C . ALA A 1 75 ? 46.278 7.985 -56.162 1.00 79.50 75 ALA A C 1
ATOM 573 O O . ALA A 1 75 ? 46.899 6.952 -56.411 1.00 79.50 75 ALA A O 1
ATOM 574 N N . SER A 1 76 ? 46.505 9.117 -56.833 1.00 75.31 76 SER A N 1
ATOM 575 C CA . SER A 1 76 ? 47.438 9.235 -57.965 1.00 75.31 76 SER A CA 1
ATOM 576 C C . SER A 1 76 ? 48.911 9.388 -57.552 1.00 75.31 76 SER A C 1
ATOM 578 O O . SER A 1 76 ? 49.782 9.487 -58.413 1.00 75.31 76 SER A O 1
ATOM 580 N N . SER A 1 77 ? 49.220 9.431 -56.250 1.00 73.88 77 SER A N 1
ATOM 581 C CA . SER A 1 77 ? 50.569 9.725 -55.739 1.00 73.88 77 SER A CA 1
ATOM 582 C C . SER A 1 77 ? 51.436 8.490 -55.460 1.00 73.88 77 SER A C 1
ATOM 584 O O . SER A 1 77 ? 52.592 8.652 -55.072 1.00 73.88 77 SER A O 1
ATOM 586 N N . GLY A 1 78 ? 50.917 7.269 -55.647 1.00 78.31 78 GLY A N 1
ATOM 587 C CA . GLY A 1 78 ? 51.703 6.025 -55.553 1.00 78.31 78 GLY A CA 1
ATOM 588 C C . GLY A 1 78 ? 52.373 5.784 -54.192 1.00 78.31 78 GLY A C 1
ATOM 589 O O . GLY A 1 78 ? 53.460 5.208 -54.119 1.00 78.31 78 GLY A O 1
ATOM 590 N N . LEU A 1 79 ? 51.756 6.272 -53.111 1.00 78.12 79 LEU A N 1
ATOM 591 C CA . LEU A 1 79 ? 52.315 6.258 -51.751 1.00 78.12 79 LEU A CA 1
ATOM 592 C C . LEU A 1 79 ? 52.463 4.845 -51.167 1.00 78.12 79 LEU A C 1
ATOM 594 O O . LEU A 1 79 ? 53.221 4.629 -50.227 1.00 78.12 79 LEU A O 1
ATOM 598 N N . ASP A 1 80 ? 51.740 3.877 -51.721 1.00 77.94 80 ASP A N 1
ATOM 599 C CA . ASP A 1 80 ? 51.752 2.465 -51.346 1.00 77.94 80 ASP A CA 1
ATOM 600 C C . ASP A 1 80 ? 53.090 1.767 -51.641 1.00 77.94 80 ASP A C 1
ATOM 602 O O . ASP A 1 80 ? 53.422 0.777 -50.974 1.00 77.94 80 ASP A O 1
ATOM 606 N N . ARG A 1 81 ? 53.854 2.302 -52.606 1.00 79.44 81 ARG A N 1
ATOM 607 C CA . ARG A 1 81 ? 55.151 1.779 -53.075 1.00 79.44 81 ARG A CA 1
ATOM 608 C C . ARG A 1 81 ? 56.359 2.529 -52.512 1.00 79.44 81 ARG A C 1
ATOM 610 O O . ARG A 1 81 ? 57.493 2.166 -52.816 1.00 79.44 81 ARG A O 1
ATOM 617 N N . ASP A 1 82 ? 56.136 3.568 -51.713 1.00 84.06 82 ASP A N 1
ATOM 618 C CA . ASP A 1 82 ? 57.204 4.401 -51.170 1.00 84.06 82 ASP A CA 1
ATOM 619 C C . ASP A 1 82 ? 57.783 3.791 -49.883 1.00 84.06 82 ASP A C 1
ATOM 621 O O . ASP A 1 82 ? 57.168 3.820 -48.814 1.00 84.06 82 ASP A O 1
ATOM 625 N N . SER A 1 83 ? 58.984 3.216 -49.990 1.00 82.62 83 SER A N 1
ATOM 626 C CA . SER A 1 83 ? 59.671 2.561 -48.872 1.00 82.62 83 SER A CA 1
ATOM 627 C C . SER A 1 83 ? 60.152 3.535 -47.795 1.00 82.62 83 SER A C 1
ATOM 629 O O . SER A 1 83 ? 60.255 3.150 -46.632 1.00 82.62 83 SER A O 1
ATOM 631 N N . GLU A 1 84 ? 60.443 4.786 -48.157 1.00 86.06 84 GLU A N 1
ATOM 632 C CA . GLU A 1 84 ? 60.885 5.812 -47.205 1.00 86.06 84 GLU A CA 1
ATOM 633 C C . GLU A 1 84 ? 59.698 6.327 -46.390 1.00 86.06 84 GLU A C 1
ATOM 635 O O . GLU A 1 84 ? 59.770 6.413 -45.163 1.00 86.06 84 GLU A O 1
ATOM 640 N N . LEU A 1 85 ? 58.557 6.559 -47.045 1.00 87.06 85 LEU A N 1
ATOM 641 C CA . LEU A 1 85 ? 57.312 6.868 -46.344 1.00 87.06 85 LEU A CA 1
ATOM 642 C C . LEU A 1 85 ? 56.882 5.719 -45.421 1.00 87.06 85 LEU A C 1
ATOM 644 O O . LEU A 1 85 ? 56.435 5.969 -44.303 1.00 87.06 85 LEU A O 1
ATOM 648 N N . ALA A 1 86 ? 57.046 4.467 -45.861 1.00 85.50 86 ALA A N 1
ATOM 649 C CA . ALA A 1 86 ? 56.735 3.298 -45.043 1.00 85.50 86 ALA A CA 1
ATOM 650 C C . ALA A 1 86 ? 57.521 3.282 -43.723 1.00 85.50 86 ALA A C 1
ATOM 652 O O . ALA A 1 86 ? 56.925 3.121 -42.658 1.00 85.50 86 ALA A O 1
ATOM 653 N N . ARG A 1 87 ? 58.834 3.541 -43.783 1.00 86.75 87 ARG A N 1
ATOM 654 C CA . ARG A 1 87 ? 59.708 3.624 -42.602 1.00 86.75 87 ARG A CA 1
ATOM 655 C C . ARG A 1 87 ? 59.335 4.771 -41.669 1.00 86.75 87 ARG A C 1
ATOM 657 O O . ARG A 1 87 ? 59.323 4.590 -40.453 1.00 86.75 87 ARG A O 1
ATOM 664 N N . LEU A 1 88 ? 59.005 5.941 -42.222 1.00 88.12 88 LEU A N 1
ATOM 665 C CA . LEU A 1 88 ? 58.580 7.091 -41.421 1.00 88.12 88 LEU A CA 1
ATOM 666 C C . LEU A 1 88 ? 57.297 6.775 -40.644 1.00 88.12 88 LEU A C 1
ATOM 668 O O . LEU A 1 88 ? 57.236 6.995 -39.437 1.00 88.12 88 LEU A O 1
ATOM 672 N N . ILE A 1 89 ? 56.312 6.160 -41.295 1.00 88.94 89 ILE A N 1
ATOM 673 C CA . ILE A 1 89 ? 55.053 5.770 -40.650 1.00 88.94 89 ILE A CA 1
ATOM 674 C C . ILE A 1 89 ? 55.245 4.661 -39.620 1.00 88.94 89 ILE A C 1
ATOM 676 O O . ILE A 1 89 ? 54.602 4.705 -38.578 1.00 88.94 89 ILE A O 1
ATOM 680 N N . GLU A 1 90 ? 56.114 3.686 -39.877 1.00 87.12 90 GLU A N 1
ATOM 681 C CA . GLU A 1 90 ? 56.421 2.625 -38.915 1.00 87.12 90 GLU A CA 1
ATOM 682 C C . GLU A 1 90 ? 57.092 3.192 -37.657 1.00 87.12 90 GLU A C 1
ATOM 684 O O . GLU A 1 90 ? 56.687 2.870 -36.538 1.00 87.12 90 GLU A O 1
ATOM 689 N N . SER A 1 91 ? 58.042 4.118 -37.824 1.00 86.19 91 SER A N 1
ATOM 690 C CA . SER A 1 91 ? 58.663 4.807 -36.688 1.00 86.19 91 SER A CA 1
ATOM 691 C C . SER A 1 91 ? 57.665 5.681 -35.919 1.00 86.19 91 SER A C 1
ATOM 693 O O . SER A 1 91 ? 57.688 5.698 -34.691 1.00 86.19 91 SER A O 1
ATOM 695 N N . LEU A 1 92 ? 56.742 6.355 -36.615 1.00 87.44 92 LEU A N 1
ATOM 696 C CA . LEU A 1 92 ? 55.661 7.115 -35.990 1.00 87.44 92 LEU A CA 1
ATOM 697 C C . LEU A 1 92 ? 54.689 6.195 -35.235 1.00 87.44 92 LEU A C 1
ATOM 699 O O . LEU A 1 92 ? 54.323 6.497 -34.104 1.00 87.44 92 LEU A O 1
ATOM 703 N N . ALA A 1 93 ? 54.309 5.056 -35.820 1.00 86.38 93 ALA A N 1
ATOM 704 C CA . ALA A 1 93 ? 53.416 4.077 -35.204 1.00 86.38 93 ALA A CA 1
ATOM 705 C C . ALA A 1 93 ? 54.008 3.478 -33.921 1.00 86.38 93 ALA A C 1
ATOM 707 O O . ALA A 1 93 ? 53.282 3.316 -32.944 1.00 86.38 93 ALA A O 1
ATOM 708 N N . ALA A 1 94 ? 55.315 3.199 -33.900 1.00 86.69 94 ALA A N 1
ATOM 709 C CA . ALA A 1 94 ? 56.009 2.673 -32.724 1.00 86.69 94 ALA A CA 1
ATOM 710 C C . ALA A 1 94 ? 56.018 3.651 -31.533 1.00 86.69 94 ALA A C 1
ATOM 712 O O . ALA A 1 94 ? 56.123 3.222 -30.385 1.00 86.69 94 ALA A O 1
ATOM 713 N N . LEU A 1 95 ? 55.913 4.958 -31.801 1.00 83.75 95 LEU A N 1
ATOM 714 C CA . LEU A 1 95 ? 55.885 6.009 -30.780 1.00 83.75 95 LEU A CA 1
ATOM 715 C C . LEU A 1 95 ? 54.471 6.325 -30.273 1.00 83.75 95 LEU A C 1
ATOM 717 O O . LEU A 1 95 ? 54.327 6.979 -29.238 1.00 83.75 95 LEU A O 1
ATOM 721 N N . LEU A 1 96 ? 53.427 5.892 -30.984 1.00 80.56 96 LEU A N 1
ATOM 722 C CA . LEU A 1 96 ? 52.046 6.106 -30.568 1.00 80.56 96 LEU A CA 1
ATOM 723 C C . LEU A 1 96 ? 51.605 5.025 -29.571 1.00 80.56 96 LEU A C 1
ATOM 725 O O . LEU A 1 96 ? 51.968 3.856 -29.724 1.00 80.56 96 LEU A O 1
ATOM 729 N N . PRO A 1 97 ? 50.782 5.372 -28.562 1.00 72.44 97 PRO A N 1
ATOM 730 C CA . PRO A 1 97 ? 50.129 4.352 -27.755 1.00 72.44 97 PRO A CA 1
ATOM 731 C C . PRO A 1 97 ? 49.289 3.448 -28.673 1.00 72.44 97 PRO A C 1
ATOM 733 O O . PRO A 1 97 ? 48.728 3.946 -29.657 1.00 72.44 97 PRO A O 1
ATOM 736 N N . PRO A 1 98 ? 49.177 2.140 -28.371 1.00 61.34 98 PRO A N 1
ATOM 737 C CA . PRO A 1 98 ? 48.393 1.221 -29.185 1.00 61.34 98 PRO A CA 1
ATOM 738 C C . PRO A 1 98 ? 46.989 1.799 -29.364 1.00 61.34 98 PRO A C 1
ATOM 740 O O . PRO A 1 98 ? 46.298 2.068 -28.377 1.00 61.34 98 PRO A O 1
ATOM 743 N N . MET A 1 99 ? 46.605 2.056 -30.621 1.00 52.53 99 MET A N 1
ATOM 744 C CA . MET A 1 99 ? 45.305 2.634 -30.954 1.00 52.53 99 MET A CA 1
ATOM 745 C C . MET A 1 99 ? 44.229 1.798 -30.270 1.00 52.53 99 MET A C 1
ATOM 747 O O . MET A 1 99 ? 44.167 0.586 -30.464 1.00 52.53 99 MET A O 1
ATOM 751 N N . ALA A 1 100 ? 43.450 2.444 -29.403 1.00 45.59 100 ALA A N 1
ATOM 752 C CA . ALA A 1 100 ? 42.518 1.775 -28.517 1.00 45.59 100 ALA A CA 1
ATOM 753 C C . ALA A 1 100 ? 41.607 0.832 -29.313 1.00 45.59 100 ALA A C 1
ATOM 755 O O . ALA A 1 100 ? 40.758 1.276 -30.087 1.00 45.59 100 ALA A O 1
ATOM 756 N N . ASN A 1 101 ? 41.768 -0.474 -29.085 1.00 46.09 101 ASN A N 1
ATOM 757 C CA . ASN A 1 101 ? 40.715 -1.438 -29.359 1.00 46.09 101 ASN A CA 1
ATOM 758 C C . ASN A 1 101 ? 39.429 -0.880 -28.752 1.00 46.09 101 ASN A C 1
ATOM 760 O O . ASN A 1 101 ? 39.438 -0.442 -27.599 1.00 46.09 101 ASN A O 1
ATOM 764 N N . THR A 1 102 ? 38.347 -0.869 -29.526 1.00 46.62 102 THR A N 1
ATOM 765 C CA . THR A 1 102 ? 37.018 -0.469 -29.067 1.00 46.62 102 THR A CA 1
ATOM 766 C C . THR A 1 102 ? 36.731 -1.163 -27.738 1.00 46.62 102 THR A C 1
ATOM 768 O O . THR A 1 102 ? 36.527 -2.376 -27.683 1.00 46.62 102 THR A O 1
ATOM 771 N N . VAL A 1 103 ? 36.784 -0.410 -26.640 1.00 47.78 103 VAL A N 1
ATOM 772 C CA . VAL A 1 103 ? 36.487 -0.956 -25.321 1.00 47.78 103 VAL A CA 1
ATOM 773 C C . VAL A 1 103 ? 34.980 -1.151 -25.286 1.00 47.78 103 VAL A C 1
ATOM 775 O O . VAL A 1 103 ? 34.226 -0.193 -25.131 1.00 47.78 103 VAL A O 1
ATOM 778 N N . ASN A 1 104 ? 34.531 -2.395 -25.446 1.00 47.28 104 ASN A N 1
ATOM 779 C CA . ASN A 1 104 ? 33.153 -2.771 -25.161 1.00 47.28 104 ASN A CA 1
ATOM 780 C C . ASN A 1 104 ? 32.911 -2.585 -23.656 1.00 47.28 104 ASN A C 1
ATOM 782 O O . ASN A 1 104 ? 33.148 -3.489 -22.855 1.00 47.28 104 ASN A O 1
ATOM 786 N N . GLN A 1 105 ? 32.478 -1.392 -23.253 1.00 53.59 105 GLN A N 1
ATOM 787 C CA . GLN A 1 105 ? 32.087 -1.118 -21.876 1.00 53.59 105 GLN A CA 1
ATOM 788 C C . GLN A 1 105 ? 30.669 -1.641 -21.653 1.00 53.59 105 GLN A C 1
ATOM 790 O O . GLN A 1 105 ? 29.685 -1.036 -22.073 1.00 53.59 105 GLN A O 1
ATOM 795 N N . ASN A 1 106 ? 30.557 -2.786 -20.981 1.00 50.44 106 ASN A N 1
ATOM 796 C CA . ASN A 1 106 ? 29.268 -3.314 -20.554 1.00 50.44 106 ASN A CA 1
ATOM 797 C C . ASN A 1 106 ? 28.889 -2.695 -19.201 1.00 50.44 106 ASN A C 1
ATOM 799 O O . ASN A 1 106 ? 29.374 -3.116 -18.151 1.00 50.44 106 ASN A O 1
ATOM 803 N N . VAL A 1 107 ? 28.045 -1.664 -19.228 1.00 59.56 107 VAL A N 1
ATOM 804 C CA . VAL A 1 107 ? 27.585 -0.962 -18.025 1.00 59.56 107 VAL A CA 1
ATOM 805 C C . VAL A 1 107 ? 26.244 -1.545 -17.582 1.00 59.56 107 VAL A C 1
ATOM 807 O O . VAL A 1 107 ? 25.204 -1.293 -18.188 1.00 59.56 107 VAL A O 1
ATOM 810 N N . ARG A 1 108 ? 26.250 -2.326 -16.496 1.00 52.94 108 ARG A N 1
ATOM 811 C CA . ARG A 1 108 ? 25.033 -2.891 -15.896 1.00 52.94 108 ARG A CA 1
ATOM 812 C C . ARG A 1 108 ? 24.532 -1.983 -14.773 1.00 52.94 108 ARG A C 1
ATOM 814 O O . ARG A 1 108 ? 25.147 -1.916 -13.715 1.00 52.94 108 ARG A O 1
ATOM 821 N N . MET A 1 109 ? 23.399 -1.316 -14.986 1.00 53.09 109 MET A N 1
ATOM 822 C CA . MET A 1 109 ? 22.748 -0.469 -13.978 1.00 53.09 109 MET A CA 1
ATOM 823 C C . MET A 1 109 ? 21.393 -1.048 -13.564 1.00 53.09 109 MET A C 1
ATOM 825 O O . MET A 1 109 ? 20.557 -1.352 -14.410 1.00 53.09 109 MET A O 1
ATOM 829 N N . ASN A 1 110 ? 21.155 -1.144 -12.254 1.00 47.66 110 ASN A N 1
ATOM 830 C CA . ASN A 1 110 ? 19.862 -1.509 -11.673 1.00 47.66 110 ASN A CA 1
ATOM 831 C C . ASN A 1 110 ? 19.273 -0.273 -10.973 1.00 47.66 110 ASN A C 1
ATOM 833 O O . ASN A 1 110 ? 19.922 0.288 -10.097 1.00 47.66 110 ASN A O 1
ATOM 837 N N . GLY A 1 111 ? 18.066 0.164 -11.348 1.00 56.41 111 GLY A N 1
ATOM 838 C CA . GLY A 1 111 ? 17.436 1.360 -10.767 1.00 56.41 111 GLY A CA 1
ATOM 839 C C . GLY A 1 111 ? 16.248 1.895 -11.576 1.00 56.41 111 GLY A C 1
ATOM 840 O O . GLY A 1 111 ? 15.840 1.290 -12.567 1.00 56.41 111 GLY A O 1
ATOM 841 N N . CYS A 1 112 ? 15.687 3.029 -11.145 1.00 52.66 112 CYS A N 1
ATOM 842 C CA . CYS A 1 112 ? 14.650 3.786 -11.857 1.00 52.66 112 CYS A CA 1
ATOM 843 C C . CYS A 1 112 ? 15.215 5.161 -12.265 1.00 52.66 112 CYS A C 1
ATOM 845 O O . CYS A 1 112 ? 15.892 5.785 -11.455 1.00 52.66 112 CYS A O 1
ATOM 847 N N . ARG A 1 113 ? 14.876 5.658 -13.469 1.00 56.97 113 ARG A N 1
ATOM 848 C CA . ARG A 1 113 ? 15.358 6.939 -14.051 1.00 56.97 113 ARG A CA 1
ATOM 849 C C . ARG A 1 113 ? 16.876 7.008 -14.289 1.00 56.97 113 ARG A C 1
ATOM 851 O O . ARG A 1 113 ? 17.504 8.027 -14.016 1.00 56.97 113 ARG A O 1
ATOM 858 N N . ASN A 1 114 ? 17.466 5.942 -14.821 1.00 59.38 114 ASN A N 1
ATOM 859 C CA . ASN A 1 114 ? 18.890 5.950 -15.152 1.00 59.38 114 ASN A CA 1
ATOM 860 C C . ASN A 1 114 ? 19.144 6.830 -16.384 1.00 59.38 114 ASN A C 1
ATOM 862 O O . ASN A 1 114 ? 18.467 6.692 -17.407 1.00 59.38 114 ASN A O 1
ATOM 866 N N . VAL A 1 115 ? 20.140 7.708 -16.278 1.00 56.28 115 VAL A N 1
ATOM 867 C CA . VAL A 1 115 ? 20.634 8.537 -17.378 1.00 56.28 115 VAL A CA 1
ATOM 868 C C . VAL A 1 115 ? 22.068 8.116 -17.652 1.00 56.28 115 VAL A C 1
ATOM 870 O O . VAL A 1 115 ? 22.922 8.234 -16.778 1.00 56.28 115 VAL A O 1
ATOM 873 N N . VAL A 1 116 ? 22.322 7.606 -18.855 1.00 58.16 116 VAL A N 1
ATOM 874 C CA . VAL A 1 116 ? 23.673 7.252 -19.298 1.00 58.16 116 VAL A CA 1
ATOM 875 C C . VAL A 1 116 ? 24.091 8.251 -20.366 1.00 58.16 116 VAL A C 1
ATOM 877 O O . VAL A 1 116 ? 23.400 8.414 -21.373 1.00 58.16 116 VAL A O 1
ATOM 880 N N . GLN A 1 117 ? 25.208 8.934 -20.120 1.00 51.00 117 GLN A N 1
ATOM 881 C CA . GLN A 1 117 ? 25.846 9.822 -21.083 1.00 51.00 117 GLN A CA 1
ATOM 882 C C . GLN A 1 117 ? 26.982 9.058 -21.759 1.00 51.00 117 GLN A C 1
ATOM 884 O O . GLN A 1 117 ? 27.956 8.686 -21.107 1.00 51.00 117 GLN A O 1
ATOM 889 N N . VAL A 1 118 ? 26.845 8.807 -23.059 1.00 59.25 118 VAL A N 1
ATOM 890 C CA . VAL A 1 118 ? 27.895 8.171 -23.864 1.00 59.25 118 VAL A CA 1
ATOM 891 C C . VAL A 1 118 ? 28.785 9.263 -24.469 1.00 59.25 118 VAL A C 1
ATOM 893 O O . VAL A 1 118 ? 28.323 10.378 -24.747 1.00 59.25 118 VAL A O 1
ATOM 896 N N . ALA A 1 119 ? 30.076 8.971 -24.653 1.00 49.53 119 ALA A N 1
ATOM 897 C CA . ALA A 1 119 ? 30.986 9.850 -25.384 1.00 49.53 119 ALA A CA 1
ATOM 898 C C . ALA A 1 119 ? 30.434 10.063 -26.807 1.00 49.53 119 ALA A C 1
ATOM 900 O O . ALA A 1 119 ? 30.380 9.128 -27.597 1.00 49.53 119 ALA A O 1
ATOM 901 N N . GLY A 1 120 ? 29.939 11.273 -27.090 1.00 55.31 120 GLY A N 1
ATOM 902 C CA . GLY A 1 120 ? 29.171 11.575 -28.308 1.00 55.31 120 GLY A CA 1
ATOM 903 C C . GLY A 1 120 ? 27.958 12.497 -28.119 1.00 55.31 120 GLY A C 1
ATOM 904 O O . GLY A 1 120 ? 27.382 12.924 -29.108 1.00 55.31 120 GLY A O 1
ATOM 905 N N . ARG A 1 121 ? 27.610 12.874 -26.875 1.00 52.03 121 ARG A N 1
ATOM 906 C CA . ARG A 1 121 ? 26.445 13.725 -26.505 1.00 52.03 121 ARG A CA 1
ATOM 907 C C . ARG A 1 121 ? 25.063 13.075 -26.653 1.00 52.03 121 ARG A C 1
ATOM 909 O O . ARG A 1 121 ? 24.076 13.739 -26.345 1.00 52.03 121 ARG A O 1
ATOM 916 N N . ASP A 1 122 ? 24.972 11.796 -27.001 1.00 47.72 122 ASP A N 1
ATOM 917 C CA . ASP A 1 122 ? 23.689 11.094 -26.989 1.00 47.72 122 ASP A CA 1
ATOM 918 C C . ASP A 1 122 ? 23.289 10.709 -25.556 1.00 47.72 122 ASP A C 1
ATOM 920 O O . ASP A 1 122 ? 23.978 9.954 -24.862 1.00 47.72 122 ASP A O 1
ATOM 924 N N . LEU A 1 123 ? 22.162 11.265 -25.099 1.00 53.56 123 LEU A N 1
ATOM 925 C CA . LEU A 1 123 ? 21.514 10.896 -23.841 1.00 53.56 123 LEU A CA 1
ATOM 926 C C . LEU A 1 123 ? 20.521 9.758 -24.088 1.00 53.56 123 LEU A C 1
ATOM 928 O O . LEU A 1 123 ? 19.431 9.981 -24.617 1.00 53.56 123 LEU A O 1
ATOM 932 N N . ILE A 1 124 ? 20.846 8.551 -23.622 1.00 58.69 124 ILE A N 1
ATOM 933 C CA . ILE A 1 124 ? 19.901 7.430 -23.640 1.00 58.69 124 ILE A CA 1
ATOM 934 C C . ILE A 1 124 ? 19.057 7.494 -22.364 1.00 58.69 124 ILE A C 1
ATOM 936 O O . ILE A 1 124 ? 19.528 7.195 -21.263 1.00 58.69 124 ILE A O 1
ATOM 940 N N . ARG A 1 125 ? 17.785 7.882 -22.507 1.00 55.84 125 ARG A N 1
ATOM 941 C CA . ARG A 1 125 ? 16.784 7.750 -21.441 1.00 55.84 125 ARG A CA 1
ATOM 942 C C . ARG A 1 125 ? 16.178 6.355 -21.513 1.00 55.84 125 ARG A C 1
ATOM 944 O O . ARG A 1 125 ? 15.490 6.025 -22.471 1.00 55.84 125 ARG A O 1
ATOM 951 N N . THR A 1 126 ? 16.439 5.537 -20.498 1.00 58.38 126 THR A N 1
ATOM 952 C CA . THR A 1 126 ? 15.841 4.200 -20.400 1.00 58.38 126 THR A CA 1
ATOM 953 C C . THR A 1 126 ? 14.571 4.258 -19.555 1.00 58.38 126 THR A C 1
ATOM 955 O O . THR A 1 126 ? 14.596 4.655 -18.388 1.00 58.38 126 THR A O 1
ATOM 958 N N . GLU A 1 127 ? 13.440 3.866 -20.142 1.00 55.78 127 GLU A N 1
ATOM 959 C CA . GLU A 1 127 ? 12.186 3.685 -19.412 1.00 55.78 127 GLU A CA 1
A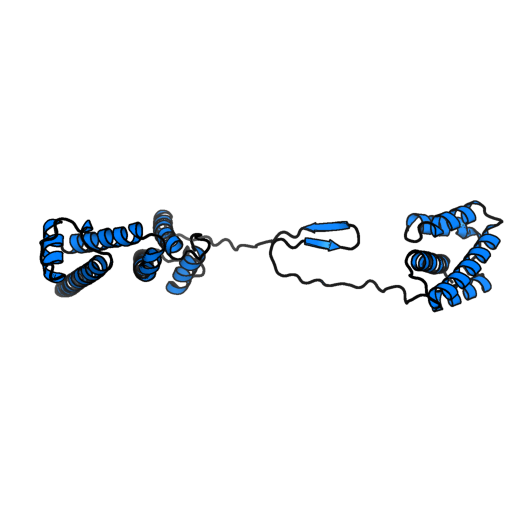TOM 960 C C . GLU A 1 127 ? 12.034 2.233 -18.956 1.00 55.78 127 GLU A C 1
ATOM 962 O O . GLU A 1 127 ? 12.358 1.278 -19.665 1.00 55.78 127 GLU A O 1
ATOM 967 N N . LYS A 1 128 ? 11.538 2.050 -17.731 1.00 61.19 128 LYS A N 1
ATOM 968 C CA . LYS A 1 128 ? 11.350 0.726 -17.140 1.00 61.19 128 LYS A CA 1
ATOM 969 C C . LYS A 1 128 ? 10.172 0.018 -17.814 1.00 61.19 128 LYS A C 1
ATOM 971 O O . LYS A 1 128 ? 9.019 0.282 -17.483 1.00 61.19 128 LYS A O 1
ATOM 976 N N . VAL A 1 129 ? 10.456 -0.949 -18.682 1.00 59.09 129 VAL A N 1
ATOM 977 C CA . VAL A 1 129 ? 9.429 -1.833 -19.254 1.00 59.09 129 VAL A CA 1
ATOM 978 C C . VAL A 1 129 ? 8.992 -2.856 -18.198 1.00 59.09 129 VAL A C 1
ATOM 980 O O . VAL A 1 129 ? 9.637 -3.883 -17.992 1.00 59.09 129 VAL A O 1
ATOM 983 N N . ILE A 1 130 ? 7.891 -2.576 -17.495 1.00 59.97 130 ILE A N 1
ATOM 984 C CA . ILE A 1 130 ? 7.269 -3.526 -16.559 1.00 59.97 130 ILE A CA 1
ATOM 985 C C . ILE A 1 130 ? 6.277 -4.394 -17.336 1.00 59.97 130 ILE A C 1
ATOM 987 O O . ILE A 1 130 ? 5.148 -3.976 -17.588 1.00 59.97 130 ILE A O 1
ATOM 991 N N . ARG A 1 131 ? 6.663 -5.626 -17.678 1.00 57.03 131 ARG A N 1
ATOM 992 C CA . ARG A 1 131 ? 5.713 -6.627 -18.185 1.00 57.03 131 ARG A CA 1
ATOM 993 C C . ARG A 1 131 ? 4.859 -7.125 -17.016 1.00 57.03 131 ARG A C 1
ATOM 995 O O . ARG A 1 131 ? 5.375 -7.774 -16.110 1.00 57.03 131 ARG A O 1
ATOM 1002 N N . ARG A 1 132 ? 3.570 -6.773 -16.994 1.00 55.81 132 ARG A N 1
ATOM 1003 C CA . ARG A 1 132 ? 2.600 -7.263 -16.000 1.00 55.81 132 ARG A CA 1
ATOM 1004 C C . ARG A 1 132 ? 1.797 -8.398 -16.629 1.00 55.81 132 ARG A C 1
ATOM 1006 O O . ARG A 1 132 ? 1.157 -8.179 -17.650 1.00 55.81 132 ARG A O 1
ATOM 1013 N N . ASN A 1 133 ? 1.811 -9.584 -16.024 1.00 64.00 133 ASN A N 1
ATOM 1014 C CA . ASN A 1 133 ? 0.903 -10.658 -16.424 1.00 64.00 133 ASN A CA 1
ATOM 1015 C C . ASN A 1 133 ? -0.519 -10.272 -16.001 1.00 64.00 133 ASN A C 1
ATOM 1017 O O . ASN A 1 133 ? -0.780 -10.073 -14.812 1.00 64.00 133 ASN A O 1
ATOM 1021 N N . THR A 1 134 ? -1.427 -10.138 -16.965 1.00 60.88 134 THR A N 1
ATOM 1022 C CA . THR A 1 134 ? -2.839 -9.855 -16.694 1.00 60.88 134 THR A CA 1
ATOM 1023 C C . THR A 1 134 ? -3.498 -11.119 -16.156 1.00 60.88 134 THR A C 1
ATOM 1025 O O . THR A 1 134 ? -3.644 -12.106 -16.869 1.00 60.88 134 THR A O 1
ATOM 1028 N N . ILE A 1 135 ? -3.860 -11.107 -14.875 1.00 70.25 135 ILE A N 1
ATOM 1029 C CA . ILE A 1 135 ? -4.634 -12.179 -14.248 1.00 70.25 135 ILE A CA 1
ATOM 1030 C C . ILE A 1 135 ? -6.109 -11.872 -14.508 1.00 70.25 135 ILE A C 1
ATOM 1032 O O . ILE A 1 135 ? -6.602 -10.864 -14.002 1.00 70.25 135 ILE A O 1
ATOM 1036 N N . THR A 1 136 ? -6.802 -12.722 -15.265 1.00 72.69 136 THR A N 1
ATOM 1037 C CA . THR A 1 136 ? -8.251 -12.609 -15.498 1.00 72.69 136 THR A CA 1
ATOM 1038 C C . THR A 1 136 ? -8.990 -13.525 -14.519 1.00 72.69 136 THR A C 1
ATOM 1040 O O . THR A 1 136 ? -8.862 -14.745 -14.630 1.00 72.69 136 THR A O 1
ATOM 1043 N N . PRO A 1 137 ? -9.720 -12.984 -13.526 1.00 75.06 137 PRO A N 1
ATOM 1044 C CA . PRO A 1 137 ? -10.522 -13.792 -12.613 1.00 75.06 137 PRO A CA 1
ATOM 1045 C C . PRO A 1 137 ? -11.739 -14.372 -13.338 1.00 75.06 137 PRO A C 1
ATOM 1047 O O . PRO A 1 137 ? -12.441 -13.648 -14.036 1.00 75.06 137 PRO A O 1
ATOM 1050 N N . ASP A 1 138 ? -11.981 -15.662 -13.135 1.00 74.31 138 ASP A N 1
ATOM 1051 C CA . ASP A 1 138 ? -13.155 -16.394 -13.631 1.00 74.31 138 ASP A CA 1
ATOM 1052 C C . ASP A 1 138 ? -14.315 -16.420 -12.603 1.00 74.31 138 ASP A C 1
ATOM 1054 O O . ASP A 1 138 ? -14.118 -16.029 -11.450 1.00 74.31 138 ASP A O 1
ATOM 1058 N N . GLU A 1 139 ? -15.491 -16.938 -12.969 1.00 75.06 139 GLU A N 1
ATOM 1059 C CA . GLU A 1 139 ? -16.740 -16.952 -12.173 1.00 75.06 139 GLU A CA 1
ATOM 1060 C C . GLU A 1 139 ? -16.632 -17.625 -10.788 1.00 75.06 139 GLU A C 1
ATOM 1062 O O . GLU A 1 139 ? -17.426 -17.360 -9.884 1.00 75.06 139 GLU A O 1
ATOM 1067 N N . ARG A 1 140 ? -15.624 -18.481 -10.589 1.00 81.00 140 ARG A N 1
ATOM 1068 C CA . ARG A 1 140 ? -15.330 -19.153 -9.305 1.00 81.00 140 ARG A CA 1
ATOM 1069 C C . ARG A 1 140 ? -14.729 -18.212 -8.252 1.00 81.00 140 ARG A C 1
ATOM 1071 O O . ARG A 1 140 ? -14.656 -18.558 -7.066 1.00 81.00 140 ARG A O 1
ATOM 1078 N N . HIS A 1 141 ? -14.270 -17.043 -8.680 1.00 86.38 141 HIS A N 1
ATOM 1079 C CA . HIS A 1 141 ? -13.612 -16.052 -7.842 1.00 86.38 141 HIS A CA 1
ATOM 1080 C C . HIS A 1 141 ? -14.594 -14.981 -7.350 1.00 86.38 141 HIS A C 1
ATOM 1082 O O . HIS A 1 141 ? -15.805 -15.056 -7.554 1.00 86.38 141 HIS A O 1
ATOM 1088 N N . LEU A 1 142 ? -14.064 -13.988 -6.642 1.00 82.31 142 LEU A N 1
ATOM 1089 C CA . LEU A 1 142 ? -14.845 -12.891 -6.079 1.00 82.31 142 LEU A CA 1
ATOM 1090 C C . LEU A 1 142 ? -15.627 -12.118 -7.151 1.00 82.31 142 LEU A C 1
ATOM 1092 O O . LEU A 1 142 ? -15.070 -11.695 -8.170 1.00 82.31 142 LEU A O 1
ATOM 1096 N N . THR A 1 143 ? -16.898 -11.832 -6.861 1.00 86.88 143 THR A N 1
ATOM 1097 C CA . THR A 1 143 ? -17.720 -10.940 -7.693 1.00 86.88 143 THR A CA 1
ATOM 1098 C C . THR A 1 143 ? -17.174 -9.507 -7.667 1.00 86.88 143 THR A C 1
ATOM 1100 O O . THR A 1 143 ? -16.328 -9.154 -6.843 1.00 86.88 143 THR A O 1
ATOM 1103 N N . VAL A 1 144 ? -17.633 -8.641 -8.577 1.00 86.31 144 VAL A N 1
ATOM 1104 C CA . VAL A 1 144 ? -17.242 -7.215 -8.589 1.00 86.31 144 VAL A CA 1
ATOM 1105 C C . VAL A 1 144 ? -17.542 -6.551 -7.238 1.00 86.31 144 VAL A C 1
ATOM 1107 O O . VAL A 1 144 ? -16.652 -5.954 -6.641 1.00 86.31 144 VAL A O 1
ATOM 1110 N N . GLU A 1 145 ? -18.750 -6.739 -6.708 1.00 87.50 145 GLU A N 1
ATOM 1111 C CA . GLU A 1 145 ? -19.181 -6.166 -5.425 1.00 87.50 145 GLU A CA 1
ATOM 1112 C C . GLU A 1 145 ? -18.327 -6.655 -4.248 1.00 87.50 145 GLU A C 1
ATOM 1114 O O . GLU A 1 145 ? -17.881 -5.872 -3.407 1.00 87.50 145 GLU A O 1
ATOM 1119 N N . GLN A 1 146 ? -18.035 -7.958 -4.211 1.00 87.00 146 GLN A N 1
ATOM 1120 C CA . GLN A 1 146 ? -17.183 -8.541 -3.178 1.00 87.00 146 GLN A CA 1
ATOM 1121 C C . GLN A 1 146 ? -15.757 -7.978 -3.235 1.00 87.00 146 GLN A C 1
ATOM 1123 O O . GLN A 1 146 ? -15.152 -7.718 -2.191 1.00 87.00 146 GLN A O 1
ATOM 1128 N N . ARG A 1 147 ? -15.226 -7.751 -4.444 1.00 86.88 147 ARG A N 1
ATOM 1129 C CA . ARG A 1 147 ? -13.907 -7.138 -4.646 1.00 86.88 147 ARG A CA 1
ATOM 1130 C C . ARG A 1 147 ? -13.865 -5.697 -4.162 1.00 86.88 147 ARG A C 1
ATOM 1132 O O . ARG A 1 147 ? -12.909 -5.347 -3.473 1.00 86.88 147 ARG A O 1
ATOM 1139 N N . GLU A 1 148 ? -14.879 -4.893 -4.469 1.00 88.62 148 GLU A N 1
ATOM 1140 C CA . GLU A 1 148 ? -14.949 -3.511 -3.981 1.00 88.62 148 GLU A CA 1
ATOM 1141 C C . GLU A 1 148 ? -15.010 -3.473 -2.455 1.00 88.62 148 GLU A C 1
ATOM 1143 O O . GLU A 1 148 ? -14.235 -2.760 -1.819 1.00 88.62 148 GLU A O 1
ATOM 1148 N N . ARG A 1 149 ? -15.812 -4.345 -1.834 1.00 88.56 149 ARG A N 1
ATOM 1149 C CA . ARG A 1 149 ? -15.888 -4.389 -0.371 1.00 88.56 149 ARG A CA 1
ATOM 1150 C C . ARG A 1 149 ? -14.567 -4.791 0.287 1.00 88.56 149 ARG A C 1
ATOM 1152 O O . ARG A 1 149 ? -14.199 -4.245 1.326 1.00 88.56 149 ARG A O 1
ATOM 1159 N N . ILE A 1 150 ? -13.840 -5.738 -0.307 1.00 89.94 150 ILE A N 1
ATOM 1160 C CA . ILE A 1 150 ? -12.488 -6.094 0.141 1.00 89.94 150 ILE A CA 1
ATOM 1161 C C . ILE A 1 150 ? -11.534 -4.915 -0.049 1.00 89.94 150 ILE A C 1
ATOM 1163 O O . ILE A 1 150 ? -10.741 -4.645 0.851 1.00 89.94 150 ILE A O 1
ATOM 1167 N N . ARG A 1 151 ? -11.617 -4.199 -1.176 1.00 90.25 151 ARG A N 1
ATOM 1168 C CA . ARG A 1 151 ? -10.773 -3.036 -1.467 1.00 90.25 151 ARG A CA 1
ATOM 1169 C C . ARG A 1 151 ? -10.984 -1.911 -0.455 1.00 90.25 151 ARG A C 1
ATOM 1171 O O . ARG A 1 151 ? -9.995 -1.361 0.016 1.00 90.25 151 ARG A O 1
ATOM 1178 N N . GLU A 1 152 ? -12.224 -1.611 -0.080 1.00 89.94 152 GLU A N 1
ATOM 1179 C CA . GLU A 1 152 ? -12.537 -0.601 0.941 1.00 89.94 152 GLU A CA 1
ATOM 1180 C C . GLU A 1 152 ? -11.865 -0.927 2.280 1.00 89.94 152 GLU A C 1
ATOM 1182 O O . GLU A 1 152 ? -11.114 -0.120 2.828 1.00 89.94 152 GLU A O 1
ATOM 1187 N N . VAL A 1 153 ? -12.073 -2.147 2.790 1.00 88.62 153 VAL A N 1
ATOM 1188 C CA . VAL A 1 153 ? -11.486 -2.573 4.072 1.00 88.62 153 VAL A CA 1
ATOM 1189 C C . VAL A 1 153 ? -9.960 -2.680 3.971 1.00 88.62 153 VAL A C 1
ATOM 1191 O O . VAL A 1 153 ? -9.247 -2.377 4.930 1.00 88.62 153 VAL A O 1
ATOM 1194 N N . ALA A 1 154 ? -9.442 -3.085 2.810 1.00 89.62 154 ALA A N 1
ATOM 1195 C CA . ALA A 1 154 ? -8.013 -3.111 2.539 1.00 89.62 154 ALA A CA 1
ATOM 1196 C C . ALA A 1 154 ? -7.404 -1.704 2.530 1.00 89.62 154 ALA A C 1
ATOM 1198 O O . ALA A 1 154 ? -6.303 -1.550 3.045 1.00 89.62 154 ALA A O 1
ATOM 1199 N N . GLY A 1 155 ? -8.111 -0.694 2.014 1.00 87.94 155 GLY A N 1
ATOM 1200 C CA . GLY A 1 155 ? -7.700 0.711 2.065 1.00 87.94 155 GLY A CA 1
ATOM 1201 C C . GLY A 1 155 ? -7.577 1.218 3.495 1.00 87.94 155 GLY A C 1
ATOM 1202 O O . GLY A 1 155 ? -6.512 1.681 3.892 1.00 87.94 155 GLY A O 1
ATOM 1203 N N . GLU A 1 156 ? -8.600 0.986 4.322 1.00 85.00 156 GLU A N 1
ATOM 1204 C CA . GLU A 1 156 ? -8.552 1.371 5.739 1.00 85.00 156 GLU A CA 1
ATOM 1205 C C . GLU A 1 156 ? -7.389 0.711 6.501 1.00 85.00 156 GLU A C 1
ATOM 1207 O O . GLU A 1 156 ? -6.873 1.278 7.468 1.00 85.00 156 GLU A O 1
ATOM 1212 N N . LEU A 1 157 ? -7.002 -0.514 6.123 1.00 86.62 157 LEU A N 1
ATOM 1213 C CA . LEU A 1 157 ? -5.839 -1.202 6.684 1.00 86.62 157 LEU A CA 1
ATOM 1214 C C . LEU A 1 157 ? -4.525 -0.669 6.096 1.00 86.62 157 LEU A C 1
ATOM 1216 O O . LEU A 1 157 ? -3.554 -0.510 6.833 1.00 86.62 157 LEU A O 1
ATOM 1220 N N . ALA A 1 158 ? -4.492 -0.375 4.799 1.00 87.50 158 ALA A N 1
ATOM 1221 C CA . ALA A 1 158 ? -3.333 0.171 4.105 1.00 87.50 158 ALA A CA 1
ATOM 1222 C C . ALA A 1 158 ? -2.928 1.532 4.682 1.00 87.50 158 ALA A C 1
ATOM 1224 O O . ALA A 1 158 ? -1.741 1.750 4.913 1.00 87.50 158 ALA A O 1
ATOM 1225 N N . ASP A 1 159 ? -3.895 2.391 5.013 1.00 83.88 159 ASP A N 1
ATOM 1226 C CA . ASP A 1 159 ? -3.657 3.682 5.671 1.00 83.88 159 ASP A CA 1
ATOM 1227 C C . ASP A 1 159 ? -2.984 3.527 7.044 1.00 83.88 159 ASP A C 1
ATOM 1229 O O . ASP A 1 159 ? -2.168 4.354 7.457 1.00 83.88 159 ASP A O 1
ATOM 1233 N N . ARG A 1 160 ? -3.299 2.443 7.764 1.00 81.25 160 ARG A N 1
ATOM 1234 C CA . ARG A 1 160 ? -2.714 2.127 9.083 1.00 81.25 160 ARG A CA 1
ATOM 1235 C C . ARG A 1 160 ? -1.327 1.513 8.982 1.00 81.25 160 ARG A C 1
ATOM 1237 O O . ARG A 1 160 ? -0.555 1.608 9.930 1.00 81.25 160 ARG A O 1
ATOM 1244 N N . LEU A 1 161 ? -1.058 0.831 7.873 1.00 81.56 161 LEU A N 1
ATOM 1245 C CA . LEU A 1 161 ? 0.228 0.218 7.539 1.00 81.56 161 LEU A CA 1
ATOM 1246 C C . LEU A 1 161 ? 1.124 1.148 6.713 1.00 81.56 161 LEU A C 1
ATOM 1248 O O . LEU A 1 161 ? 2.167 0.716 6.215 1.00 81.56 161 LEU A O 1
ATOM 1252 N N . ALA A 1 162 ? 0.697 2.394 6.527 1.00 80.56 162 ALA A N 1
ATOM 1253 C CA . ALA A 1 162 ? 1.486 3.422 5.883 1.00 80.56 162 ALA A CA 1
ATOM 1254 C C . ALA A 1 162 ? 2.827 3.599 6.605 1.00 80.56 162 ALA A C 1
ATOM 1256 O O . ALA A 1 162 ? 2.880 3.586 7.837 1.00 80.56 162 ALA A O 1
ATOM 1257 N N . GLY A 1 163 ? 3.894 3.737 5.820 1.00 70.44 163 GLY A N 1
ATOM 1258 C CA . GLY A 1 163 ? 5.231 4.020 6.338 1.00 70.44 163 GLY A CA 1
ATOM 1259 C C . GLY A 1 163 ? 5.380 5.475 6.782 1.00 70.44 163 GLY A C 1
ATOM 1260 O O . GLY A 1 163 ? 4.404 6.225 6.823 1.00 70.44 163 GLY A O 1
ATOM 1261 N N . ASP A 1 164 ? 6.615 5.883 7.061 1.00 63.88 164 ASP A N 1
ATOM 1262 C CA . ASP A 1 164 ? 6.939 7.234 7.544 1.00 63.88 164 ASP A CA 1
ATOM 1263 C C . ASP A 1 164 ? 6.514 8.342 6.562 1.00 63.88 164 ASP A C 1
ATOM 1265 O O . ASP A 1 164 ? 6.124 9.428 6.984 1.00 63.88 164 ASP A O 1
ATOM 1269 N N . GLU A 1 165 ? 6.485 8.042 5.259 1.00 65.06 165 GLU A N 1
ATOM 1270 C CA . GLU A 1 165 ? 6.001 8.953 4.205 1.00 65.06 165 GLU A CA 1
ATOM 1271 C C . GLU A 1 165 ? 4.471 9.119 4.193 1.00 65.06 165 GLU A C 1
ATOM 1273 O O . GLU A 1 165 ? 3.922 9.973 3.503 1.00 65.06 165 GLU A O 1
ATOM 1278 N N . GLY A 1 166 ? 3.755 8.312 4.978 1.00 68.94 166 GLY A N 1
ATOM 1279 C CA . GLY A 1 166 ? 2.324 8.443 5.196 1.00 68.94 166 GLY A CA 1
ATOM 1280 C C . GLY A 1 166 ? 1.420 7.900 4.087 1.00 68.94 166 GLY A C 1
ATOM 1281 O O . GLY A 1 166 ? 0.198 7.927 4.262 1.00 68.94 166 GLY A O 1
ATOM 1282 N N . GLU A 1 167 ? 1.981 7.362 3.005 1.00 77.88 167 GLU A N 1
ATOM 1283 C CA . GLU A 1 167 ? 1.232 6.744 1.908 1.00 77.88 167 GLU A CA 1
ATOM 1284 C C . GLU A 1 167 ? 0.622 5.386 2.288 1.00 77.88 167 GLU A C 1
ATOM 1286 O O . GLU A 1 167 ? 1.247 4.556 2.952 1.00 77.88 167 GLU A O 1
ATOM 1291 N N . ALA A 1 168 ? -0.602 5.129 1.818 1.00 82.00 168 ALA A N 1
ATOM 1292 C CA . ALA A 1 168 ? -1.332 3.891 2.071 1.00 82.00 168 ALA A CA 1
ATOM 1293 C C . ALA A 1 168 ? -0.606 2.659 1.501 1.00 82.00 168 ALA A C 1
ATOM 1295 O O . ALA A 1 168 ? -0.403 2.519 0.291 1.00 82.00 168 ALA A O 1
ATOM 1296 N N . ASN A 1 169 ? -0.273 1.694 2.360 1.00 86.38 169 ASN A N 1
ATOM 1297 C CA . ASN A 1 169 ? 0.511 0.524 1.968 1.00 86.38 169 ASN A CA 1
ATOM 1298 C C . ASN A 1 169 ? -0.356 -0.637 1.445 1.00 86.38 169 ASN A C 1
ATOM 1300 O O . ASN A 1 169 ? -0.432 -1.717 2.042 1.00 86.38 169 ASN A O 1
ATOM 1304 N N . PHE A 1 170 ? -0.998 -0.439 0.290 1.00 86.88 170 PHE A N 1
ATOM 1305 C CA . PHE A 1 170 ? -1.821 -1.471 -0.360 1.00 86.88 170 PHE A CA 1
ATOM 1306 C C . PHE A 1 170 ? -1.023 -2.738 -0.697 1.00 86.88 170 PHE A C 1
ATOM 1308 O O . PHE A 1 170 ? -1.540 -3.854 -0.622 1.00 86.88 170 PHE A O 1
ATOM 1315 N N . ALA A 1 171 ? 0.261 -2.589 -1.028 1.00 87.38 171 ALA A N 1
ATOM 1316 C CA . ALA A 1 171 ? 1.136 -3.710 -1.351 1.00 87.38 171 ALA A CA 1
ATOM 1317 C C . ALA A 1 171 ? 1.350 -4.652 -0.154 1.00 87.38 171 ALA A C 1
ATOM 1319 O O . ALA A 1 171 ? 1.436 -5.870 -0.333 1.00 87.38 171 ALA A O 1
ATOM 1320 N N . ALA A 1 172 ? 1.435 -4.127 1.071 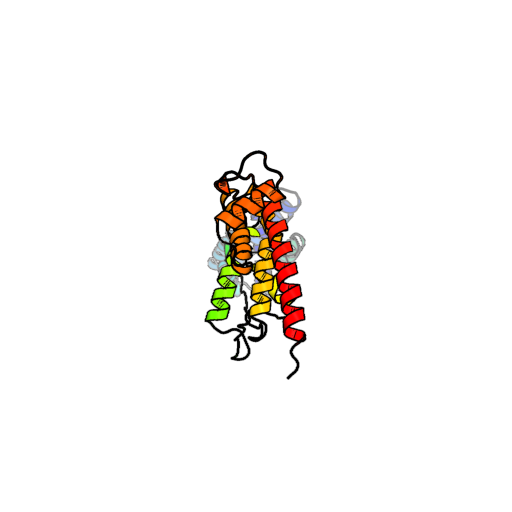1.00 87.75 172 ALA A N 1
ATOM 1321 C CA . ALA A 1 172 ? 1.486 -4.956 2.272 1.00 87.75 172 ALA A CA 1
ATOM 1322 C C . ALA A 1 172 ? 0.184 -5.746 2.453 1.00 87.75 172 ALA A C 1
ATOM 1324 O O . ALA A 1 172 ? 0.234 -6.966 2.611 1.00 87.75 172 ALA A O 1
ATOM 1325 N N . VAL A 1 173 ? -0.970 -5.084 2.333 1.00 90.06 173 VAL A N 1
ATOM 1326 C CA . VAL A 1 173 ? -2.282 -5.728 2.504 1.00 90.06 173 VAL A CA 1
ATOM 1327 C C . VAL A 1 173 ? -2.514 -6.830 1.469 1.00 90.06 173 VAL A C 1
ATOM 1329 O O . VAL A 1 173 ? -2.898 -7.946 1.826 1.00 90.06 173 VAL A O 1
ATOM 1332 N N . HIS A 1 174 ? -2.209 -6.573 0.194 1.00 90.69 174 HIS A N 1
ATOM 1333 C CA . HIS A 1 174 ? -2.333 -7.585 -0.856 1.00 90.69 174 HIS A CA 1
ATOM 1334 C C . HIS A 1 174 ? -1.434 -8.800 -0.591 1.00 90.69 174 HIS A C 1
ATOM 1336 O O . HIS A 1 174 ? -1.893 -9.931 -0.736 1.00 90.69 174 HIS A O 1
ATOM 1342 N N . ARG A 1 175 ? -0.190 -8.595 -0.130 1.00 89.94 175 ARG A N 1
ATOM 1343 C CA . ARG A 1 175 ? 0.715 -9.697 0.245 1.00 89.94 175 ARG A CA 1
ATOM 1344 C C . ARG A 1 175 ? 0.179 -10.516 1.419 1.00 89.94 175 ARG A C 1
ATOM 1346 O O . ARG A 1 175 ? 0.349 -11.733 1.431 1.00 89.94 175 ARG A O 1
ATOM 1353 N N . MET A 1 176 ? -0.476 -9.883 2.393 1.00 90.12 176 MET A N 1
ATOM 1354 C CA . MET A 1 176 ? -1.100 -10.594 3.515 1.00 90.12 176 MET A CA 1
ATOM 1355 C C . MET A 1 176 ? -2.232 -11.508 3.037 1.00 90.12 176 MET A C 1
ATOM 1357 O O . MET A 1 176 ? -2.274 -12.675 3.424 1.00 90.12 176 MET A O 1
ATOM 1361 N N . LEU A 1 177 ? -3.104 -11.007 2.156 1.00 91.00 177 LEU A N 1
ATOM 1362 C CA . LEU A 1 177 ? -4.181 -11.802 1.559 1.00 91.00 177 LEU A CA 1
ATOM 1363 C C . LEU A 1 177 ? -3.632 -12.954 0.709 1.00 91.00 177 LEU A C 1
ATOM 1365 O O . LEU A 1 177 ? -4.035 -14.098 0.892 1.00 91.00 177 LEU A O 1
ATOM 1369 N N . GLN A 1 178 ? -2.662 -12.676 -0.163 1.00 91.19 178 GLN A N 1
ATOM 1370 C CA . GLN A 1 178 ? -2.013 -13.691 -1.000 1.00 91.19 178 GLN A CA 1
ATOM 1371 C C . GLN A 1 178 ? -1.413 -14.826 -0.164 1.00 91.19 178 GLN A C 1
ATOM 1373 O O . GLN A 1 178 ? -1.651 -15.993 -0.457 1.00 91.19 178 GLN A O 1
ATOM 1378 N N . ARG A 1 179 ? -0.696 -14.502 0.921 1.00 91.06 179 ARG A N 1
ATOM 1379 C CA . ARG A 1 179 ? -0.111 -15.505 1.827 1.00 91.06 179 ARG A CA 1
ATOM 1380 C C . ARG A 1 179 ? -1.171 -16.296 2.592 1.00 91.06 179 ARG A C 1
ATOM 1382 O O . ARG A 1 179 ? -1.040 -17.508 2.716 1.00 91.06 179 ARG A O 1
ATOM 1389 N N . ARG A 1 180 ? -2.221 -15.634 3.093 1.00 90.25 180 ARG A N 1
ATOM 1390 C CA . ARG A 1 180 ? -3.293 -16.281 3.871 1.00 90.25 180 ARG A CA 1
ATOM 1391 C C . ARG A 1 180 ? -4.094 -17.279 3.036 1.00 90.25 180 ARG A C 1
ATOM 1393 O O . ARG A 1 180 ? -4.431 -18.351 3.529 1.00 90.25 180 ARG A O 1
ATOM 1400 N N . PHE A 1 181 ? -4.398 -16.915 1.795 1.00 89.75 181 PHE A N 1
ATOM 1401 C CA . PHE A 1 181 ? -5.205 -17.731 0.888 1.00 89.75 181 PHE A CA 1
ATOM 1402 C C . PHE A 1 181 ? -4.363 -18.580 -0.073 1.00 89.75 181 PHE A C 1
ATOM 1404 O O . PHE A 1 181 ? -4.936 -19.361 -0.821 1.00 89.75 181 PHE A O 1
ATOM 1411 N N . GLN A 1 182 ? -3.030 -18.461 -0.018 1.00 88.62 182 GLN A N 1
ATOM 1412 C CA . GLN A 1 182 ? -2.068 -19.132 -0.903 1.00 88.62 182 GLN A CA 1
ATOM 1413 C C . GLN A 1 182 ? -2.364 -18.899 -2.393 1.00 88.62 182 GLN A C 1
ATOM 1415 O O . GLN A 1 182 ? -2.323 -19.811 -3.213 1.00 88.62 182 GLN A O 1
ATOM 1420 N N . VAL A 1 183 ? -2.668 -17.649 -2.745 1.00 87.19 183 VAL A N 1
ATOM 1421 C CA . VAL A 1 183 ? -3.024 -17.234 -4.110 1.00 87.19 183 VAL A CA 1
ATOM 1422 C C . VAL A 1 183 ? -2.016 -16.234 -4.661 1.00 87.19 183 VAL A C 1
ATOM 1424 O O . VAL A 1 183 ? -1.492 -15.396 -3.929 1.00 87.19 183 VAL A O 1
ATOM 1427 N N . ALA A 1 184 ? -1.791 -16.264 -5.977 1.00 85.25 184 ALA A N 1
ATOM 1428 C CA . ALA A 1 184 ? -0.909 -15.307 -6.653 1.00 85.25 184 ALA A CA 1
ATOM 1429 C C . ALA A 1 184 ? -1.454 -13.864 -6.618 1.00 85.25 184 ALA A C 1
ATOM 1431 O O . ALA A 1 184 ? -0.698 -12.896 -6.637 1.00 85.25 184 ALA A O 1
ATOM 1432 N N . SER A 1 185 ? -2.778 -13.706 -6.541 1.00 85.19 185 SER A N 1
ATOM 1433 C CA . SER A 1 185 ? -3.457 -12.417 -6.408 1.00 85.19 185 SER A CA 1
ATOM 1434 C C . SER A 1 185 ? -4.693 -12.565 -5.534 1.00 85.19 185 SER A C 1
ATOM 1436 O O . SER A 1 185 ? -5.374 -13.583 -5.608 1.00 85.19 185 SER A O 1
ATOM 1438 N N . TYR A 1 186 ? -5.028 -11.536 -4.749 1.00 83.06 186 TYR A N 1
ATOM 1439 C CA . TYR A 1 186 ? -6.258 -11.537 -3.947 1.00 83.06 186 TYR A CA 1
ATOM 1440 C C . TYR A 1 186 ? -7.525 -11.611 -4.818 1.00 83.06 186 TYR A C 1
ATOM 1442 O O . TYR A 1 186 ? -8.582 -12.008 -4.341 1.00 83.06 186 TYR A O 1
ATOM 1450 N N . LEU A 1 187 ? -7.414 -11.266 -6.106 1.00 86.44 187 LEU A N 1
ATOM 1451 C CA . LEU A 1 187 ? -8.492 -11.429 -7.080 1.00 86.44 187 LEU A CA 1
ATOM 1452 C C . LEU A 1 187 ? -8.839 -12.901 -7.342 1.00 86.44 187 LEU A C 1
ATOM 1454 O O . LEU A 1 187 ? -9.939 -13.181 -7.799 1.00 86.44 187 LEU A O 1
ATOM 1458 N N . LEU A 1 188 ? -7.916 -13.821 -7.050 1.00 88.00 188 LEU A N 1
ATOM 1459 C CA . LEU A 1 188 ? -8.094 -15.263 -7.216 1.00 88.00 188 LEU A CA 1
ATOM 1460 C C . LEU A 1 188 ? -8.589 -15.948 -5.933 1.00 88.00 188 LEU A C 1
ATOM 1462 O O . LEU A 1 188 ? -8.526 -17.169 -5.817 1.00 88.00 188 LEU A O 1
ATOM 1466 N N . ILE A 1 189 ? -9.068 -15.188 -4.945 1.00 87.50 189 ILE A N 1
ATOM 1467 C CA . ILE A 1 189 ? -9.708 -15.778 -3.766 1.00 87.50 189 ILE A CA 1
ATOM 1468 C C . ILE A 1 189 ? -11.043 -16.410 -4.207 1.00 87.50 189 ILE A C 1
ATOM 1470 O O . ILE A 1 189 ? -11.839 -15.737 -4.870 1.00 87.50 189 ILE A O 1
ATOM 1474 N N . PRO A 1 190 ? -11.317 -17.681 -3.856 1.00 88.31 190 PRO A N 1
ATOM 1475 C CA . PRO A 1 190 ? -12.599 -18.309 -4.152 1.00 88.31 190 PRO A CA 1
ATOM 1476 C C . PRO A 1 190 ? -13.759 -17.573 -3.480 1.00 88.31 190 PRO A C 1
ATOM 1478 O O . PRO A 1 190 ? -13.639 -17.142 -2.329 1.00 88.31 190 PRO A O 1
ATOM 1481 N N . ARG A 1 191 ? -14.915 -17.503 -4.147 1.00 88.25 191 ARG A N 1
ATOM 1482 C CA . ARG A 1 191 ? -16.117 -16.839 -3.606 1.00 88.25 191 ARG A CA 1
ATOM 1483 C C . ARG A 1 191 ? -16.550 -17.390 -2.242 1.00 88.25 191 ARG A C 1
ATOM 1485 O O . ARG A 1 191 ? -16.973 -16.622 -1.381 1.00 88.25 191 ARG A O 1
ATOM 1492 N N . SER A 1 192 ? -16.395 -18.696 -2.023 1.00 87.88 192 SER A N 1
ATOM 1493 C CA . SER A 1 192 ? -16.707 -19.363 -0.749 1.00 87.88 192 SER A CA 1
ATOM 1494 C C . SER A 1 192 ? -15.880 -18.846 0.431 1.00 87.88 192 SER A C 1
ATOM 1496 O O . SER A 1 192 ? -16.316 -18.939 1.574 1.00 87.88 192 SER A O 1
ATOM 1498 N N . ARG A 1 193 ? -14.703 -18.263 0.171 1.00 88.50 193 ARG A N 1
ATOM 1499 C CA . ARG A 1 193 ? -13.789 -17.739 1.195 1.00 88.50 193 ARG A CA 1
ATOM 1500 C C . ARG A 1 193 ? -13.893 -16.224 1.390 1.00 88.50 193 ARG A C 1
ATOM 1502 O O . ARG A 1 193 ? -13.067 -15.638 2.086 1.00 88.50 193 ARG A O 1
ATOM 1509 N N . TYR A 1 194 ? -14.907 -15.585 0.807 1.00 89.50 194 TYR A N 1
ATOM 1510 C CA . TYR A 1 194 ? -15.134 -14.143 0.924 1.00 89.50 194 TYR A CA 1
ATOM 1511 C C . TYR A 1 194 ? -15.299 -13.673 2.378 1.00 89.50 194 TYR A C 1
ATOM 1513 O O . TYR A 1 194 ? -14.591 -12.763 2.814 1.00 89.50 194 TYR A O 1
ATOM 1521 N N . GLU A 1 195 ? -16.188 -14.314 3.142 1.00 87.25 195 GLU A N 1
ATOM 1522 C CA . GLU A 1 195 ? -16.438 -13.953 4.546 1.00 87.25 195 GLU A CA 1
ATOM 1523 C C . GLU A 1 195 ? -15.187 -14.149 5.410 1.00 87.25 195 GLU A C 1
ATOM 1525 O O . GLU A 1 195 ? -14.860 -13.307 6.249 1.00 87.25 195 GLU A O 1
ATOM 1530 N N . GLU A 1 196 ? -14.418 -15.211 5.146 1.00 89.75 196 GLU A N 1
ATOM 1531 C CA . GLU A 1 196 ? -13.135 -15.443 5.815 1.00 89.75 196 GLU A CA 1
ATOM 1532 C C . GLU A 1 196 ? -12.131 -14.323 5.495 1.00 89.75 196 GLU A C 1
ATOM 1534 O O . GLU A 1 196 ? -11.446 -13.826 6.391 1.00 89.75 196 GLU A O 1
ATOM 1539 N N . ALA A 1 197 ? -12.057 -13.883 4.234 1.00 90.12 197 ALA A N 1
ATOM 1540 C CA . ALA A 1 197 ? -11.163 -12.806 3.810 1.00 90.12 197 ALA A CA 1
ATOM 1541 C C . ALA A 1 197 ? -11.520 -11.470 4.471 1.00 90.12 197 ALA A C 1
ATOM 1543 O O . ALA A 1 197 ? -10.633 -10.776 4.980 1.00 90.12 197 ALA A O 1
ATOM 1544 N N . LEU A 1 198 ? -12.808 -11.125 4.533 1.00 89.81 198 LEU A N 1
ATOM 1545 C CA . LEU A 1 198 ? -13.266 -9.935 5.247 1.00 89.81 198 LEU A CA 1
ATOM 1546 C C . LEU A 1 198 ? -13.003 -10.023 6.751 1.00 89.81 198 LEU A C 1
ATOM 1548 O O . LEU A 1 198 ? -12.527 -9.051 7.345 1.00 89.81 198 LEU A O 1
ATOM 1552 N N . GLY A 1 199 ? -13.289 -11.171 7.368 1.00 88.94 199 GLY A N 1
ATOM 1553 C CA . GLY A 1 199 ? -13.008 -11.416 8.781 1.00 88.94 199 GLY A CA 1
ATOM 1554 C C . GLY A 1 199 ? -11.525 -11.233 9.100 1.00 88.94 199 GLY A C 1
ATOM 1555 O O . GLY A 1 199 ? -11.174 -10.513 10.038 1.00 88.94 199 GLY A O 1
ATOM 1556 N N . PHE A 1 200 ? -10.654 -11.791 8.259 1.00 91.25 200 PHE A N 1
ATOM 1557 C CA . PHE A 1 200 ? -9.209 -11.634 8.372 1.00 91.25 200 PHE A CA 1
ATOM 1558 C C . PHE A 1 200 ? -8.777 -10.167 8.264 1.00 91.25 200 PHE A C 1
ATOM 1560 O O . PHE A 1 200 ? -8.043 -9.684 9.124 1.00 91.25 200 PHE A O 1
ATOM 1567 N N . LEU A 1 201 ? -9.257 -9.418 7.265 1.00 90.75 201 LEU A N 1
ATOM 1568 C CA . LEU A 1 201 ? -8.906 -8.001 7.120 1.00 90.75 201 LEU A CA 1
ATOM 1569 C C . LEU A 1 201 ? -9.350 -7.168 8.327 1.00 90.75 201 LEU A C 1
ATOM 1571 O O . LEU A 1 201 ? -8.569 -6.362 8.835 1.00 90.75 201 LEU A O 1
ATOM 1575 N N . ARG A 1 202 ? -10.564 -7.399 8.841 1.00 88.00 202 ARG A N 1
ATOM 1576 C CA . ARG A 1 202 ? -11.067 -6.735 10.056 1.00 88.00 202 ARG A CA 1
ATOM 1577 C C . ARG A 1 202 ? -10.203 -7.057 11.274 1.00 88.00 202 ARG A C 1
ATOM 1579 O O . ARG A 1 202 ? -9.861 -6.150 12.033 1.00 88.00 202 ARG A O 1
ATOM 1586 N N . GLN A 1 203 ? -9.801 -8.318 11.433 1.00 88.19 203 GLN A N 1
ATOM 1587 C CA . GLN A 1 203 ? -8.896 -8.745 12.499 1.00 88.19 203 GLN A CA 1
ATOM 1588 C C . GLN A 1 203 ? -7.536 -8.042 12.394 1.00 88.19 203 GLN A C 1
ATOM 1590 O O . GLN A 1 203 ? -7.044 -7.500 13.383 1.00 88.19 203 GLN A O 1
ATOM 1595 N N . GLN A 1 204 ? -6.946 -7.985 11.198 1.00 88.94 204 GLN A N 1
ATOM 1596 C CA . GLN A 1 204 ? -5.669 -7.300 10.971 1.00 88.94 204 GLN A CA 1
ATOM 1597 C C . GLN A 1 204 ? -5.763 -5.798 11.240 1.00 88.94 204 GLN A C 1
ATOM 1599 O O . GLN A 1 204 ? -4.837 -5.200 11.791 1.00 88.94 204 GLN A O 1
ATOM 1604 N N . ARG A 1 205 ? -6.905 -5.189 10.925 1.00 87.06 205 ARG A N 1
ATOM 1605 C CA . ARG A 1 205 ? -7.199 -3.795 11.258 1.00 87.06 205 ARG A CA 1
ATOM 1606 C C . ARG A 1 205 ? -7.273 -3.560 12.772 1.00 87.06 205 ARG A C 1
ATOM 1608 O O . ARG A 1 205 ? -6.822 -2.507 13.225 1.00 87.06 205 ARG A O 1
ATOM 1615 N N . ALA A 1 206 ? -7.786 -4.518 13.544 1.00 83.56 206 ALA A N 1
ATOM 1616 C CA . ALA A 1 206 ? -7.793 -4.452 15.005 1.00 83.56 206 ALA A CA 1
ATOM 1617 C C . ALA A 1 206 ? -6.389 -4.635 15.613 1.00 83.56 206 ALA A C 1
ATOM 1619 O O . ALA A 1 206 ? -6.046 -3.931 16.559 1.00 83.56 206 ALA A O 1
ATOM 1620 N N . ILE A 1 207 ? -5.559 -5.524 15.052 1.00 85.06 207 ILE A N 1
ATOM 1621 C CA . ILE A 1 207 ? -4.171 -5.746 15.501 1.00 85.06 207 ILE A CA 1
ATOM 1622 C C . ILE A 1 207 ? -3.319 -4.494 15.266 1.00 85.06 207 ILE A C 1
ATOM 1624 O O . ILE A 1 207 ? -2.681 -3.991 16.187 1.00 85.06 207 ILE A O 1
ATOM 1628 N N . ASN A 1 208 ? -3.372 -3.935 14.055 1.00 83.62 208 ASN A N 1
ATOM 1629 C CA . ASN A 1 208 ? -2.579 -2.761 13.661 1.00 83.62 208 ASN A CA 1
ATOM 1630 C C . ASN A 1 208 ? -3.171 -1.429 14.140 1.00 83.62 208 ASN A C 1
ATOM 1632 O O . ASN A 1 208 ? -2.742 -0.348 13.743 1.00 83.62 208 ASN A O 1
ATOM 1636 N N . ARG A 1 209 ? -4.184 -1.486 14.999 1.00 81.44 209 ARG A N 1
ATOM 1637 C CA . ARG A 1 209 ? -4.881 -0.319 15.520 1.00 81.44 209 ARG A CA 1
ATOM 1638 C C . ARG A 1 209 ? -3.992 0.567 16.392 1.00 81.44 209 ARG A C 1
ATOM 1640 O O . ARG A 1 209 ? -4.196 1.776 16.429 1.00 81.44 209 ARG A O 1
ATOM 1647 N N . SER A 1 210 ? -3.018 -0.009 17.095 1.00 80.75 210 SER A N 1
ATOM 1648 C CA . SER A 1 210 ? -2.081 0.738 17.944 1.00 80.75 210 SER A CA 1
ATOM 1649 C C . SER A 1 210 ? -1.264 1.770 17.165 1.00 80.75 210 SER A C 1
ATOM 1651 O O . SER A 1 210 ? -0.962 2.820 17.728 1.00 80.75 210 SER A O 1
ATOM 1653 N N . HIS A 1 211 ? -0.978 1.533 15.879 1.00 78.50 211 HIS A N 1
ATOM 1654 C CA . HIS A 1 211 ? -0.269 2.492 15.024 1.00 78.50 211 HIS A CA 1
ATOM 1655 C C . HIS A 1 211 ? -1.035 3.814 14.858 1.00 78.50 211 HIS A C 1
ATOM 1657 O O . HIS A 1 211 ? -0.427 4.871 14.703 1.00 78.50 211 HIS A O 1
ATOM 1663 N N . LEU A 1 212 ? -2.368 3.799 14.997 1.00 76.81 212 LEU A N 1
ATOM 1664 C CA . LEU A 1 212 ? -3.176 5.021 14.966 1.00 76.81 212 LEU A CA 1
ATOM 1665 C C . LEU A 1 212 ? -3.003 5.887 16.217 1.00 76.81 212 LEU A C 1
ATOM 1667 O O . LEU A 1 212 ? -3.290 7.077 16.157 1.00 76.81 212 LEU A O 1
ATOM 1671 N N . ARG A 1 213 ? -2.532 5.335 17.344 1.00 75.19 213 ARG A N 1
ATOM 1672 C CA . ARG A 1 213 ? -2.467 6.068 18.619 1.00 75.19 213 ARG A CA 1
ATOM 1673 C C . ARG A 1 213 ? -1.601 7.328 18.526 1.00 75.19 213 ARG A C 1
ATOM 1675 O O . ARG A 1 213 ? -1.970 8.334 19.118 1.00 75.19 213 ARG A O 1
ATOM 1682 N N . GLY A 1 214 ? -0.474 7.254 17.816 1.00 74.44 214 GLY A N 1
ATOM 1683 C CA . GLY A 1 214 ? 0.421 8.396 17.604 1.00 74.44 214 GLY A CA 1
ATOM 1684 C C . GLY A 1 214 ? 0.012 9.261 16.412 1.00 74.44 214 GLY A C 1
ATOM 1685 O O . GLY A 1 214 ? 0.002 10.480 16.515 1.00 74.44 214 GLY A O 1
ATOM 1686 N N . ARG A 1 215 ? -0.368 8.632 15.292 1.00 75.94 215 ARG A N 1
ATOM 1687 C CA . ARG A 1 215 ? -0.616 9.331 14.023 1.00 75.94 215 ARG A CA 1
ATOM 1688 C C . ARG A 1 215 ? -1.986 10.011 13.944 1.00 75.94 215 ARG A C 1
ATOM 1690 O O . ARG A 1 215 ? -2.097 11.097 13.390 1.00 75.94 215 ARG A O 1
ATOM 1697 N N . ASN A 1 216 ? -3.035 9.370 14.462 1.00 79.75 216 ASN A N 1
ATOM 1698 C CA . ASN A 1 216 ? -4.395 9.913 14.470 1.00 79.75 216 ASN A CA 1
ATOM 1699 C C . ASN A 1 216 ? -5.172 9.465 15.729 1.00 79.75 216 ASN A C 1
ATOM 1701 O O . ASN A 1 216 ? -5.910 8.468 15.698 1.00 79.75 216 ASN A O 1
ATOM 1705 N N . PRO A 1 217 ? -5.048 10.218 16.840 1.00 82.00 217 PRO A N 1
ATOM 1706 C CA . PRO A 1 217 ? -5.697 9.892 18.110 1.00 82.00 217 PRO A CA 1
ATOM 1707 C C . PRO A 1 217 ? -7.231 9.845 18.032 1.00 82.00 217 PRO A C 1
ATOM 1709 O O . PRO A 1 217 ? -7.860 9.033 18.712 1.00 82.00 217 PRO A O 1
ATOM 1712 N N . VAL A 1 218 ? -7.842 10.678 17.183 1.00 83.44 218 VAL A N 1
ATOM 1713 C CA . VAL A 1 218 ? -9.304 10.738 17.014 1.00 83.44 218 VAL A CA 1
ATOM 1714 C C . VAL A 1 218 ? -9.810 9.478 16.313 1.00 83.44 218 VAL A C 1
ATOM 1716 O O . VAL A 1 218 ? -10.748 8.836 16.787 1.00 83.44 218 VAL A O 1
ATOM 1719 N N . ALA A 1 219 ? -9.150 9.060 15.228 1.00 81.00 219 ALA A N 1
ATOM 1720 C CA . ALA A 1 219 ? -9.465 7.802 14.551 1.00 81.00 219 ALA A CA 1
ATOM 1721 C C . ALA A 1 219 ? -9.264 6.594 15.481 1.00 81.00 219 ALA A C 1
ATOM 1723 O O . ALA A 1 219 ? -10.078 5.667 15.481 1.00 81.00 219 ALA A O 1
ATOM 1724 N N . TYR A 1 220 ? -8.231 6.634 16.330 1.00 84.56 220 TYR A N 1
ATOM 1725 C CA . TYR A 1 220 ? -7.984 5.605 17.336 1.00 84.56 220 TYR A CA 1
ATOM 1726 C C . TYR A 1 220 ? -9.133 5.476 18.350 1.00 84.56 220 TYR A C 1
ATOM 1728 O O . TYR A 1 220 ? -9.519 4.352 18.672 1.00 84.56 220 TYR A O 1
ATOM 1736 N N . GLN A 1 221 ? -9.714 6.582 18.828 1.00 85.00 221 GLN A N 1
ATOM 1737 C CA . GLN A 1 221 ? -10.886 6.549 19.716 1.00 85.00 221 GLN A CA 1
ATOM 1738 C C . GLN A 1 221 ? -12.160 6.113 18.980 1.00 85.00 221 GLN A C 1
ATOM 1740 O O . GLN A 1 221 ? -12.897 5.262 19.479 1.00 85.00 221 GLN A O 1
ATOM 1745 N N . ASN A 1 222 ? -12.387 6.621 17.766 1.00 87.50 222 ASN A N 1
ATOM 1746 C CA . ASN A 1 222 ? -13.566 6.293 16.959 1.00 87.50 222 ASN A CA 1
ATOM 1747 C C . ASN A 1 222 ? -13.674 4.800 16.638 1.00 87.50 222 ASN A C 1
ATOM 1749 O O . ASN A 1 222 ? -14.773 4.241 16.649 1.00 87.50 222 ASN A O 1
ATOM 1753 N N . ASP A 1 223 ? -12.545 4.123 16.426 1.00 84.69 223 ASP A N 1
ATOM 1754 C CA . ASP A 1 223 ? -12.531 2.671 16.269 1.00 84.69 223 ASP A CA 1
ATOM 1755 C C . ASP A 1 223 ? -13.035 1.940 17.537 1.00 84.69 223 ASP A C 1
ATOM 1757 O O . ASP A 1 223 ? -13.529 0.821 17.433 1.00 84.69 223 ASP A O 1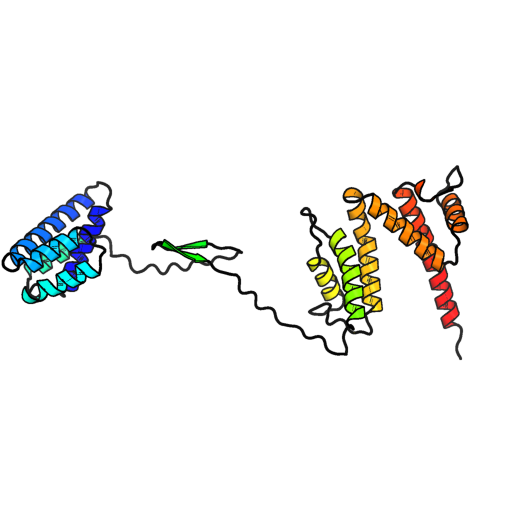
ATOM 1761 N N . PHE A 1 224 ? -12.934 2.530 18.743 1.00 88.00 224 PHE A N 1
ATOM 1762 C CA . PHE A 1 224 ? -13.310 1.857 20.004 1.00 88.00 224 PHE A CA 1
ATOM 1763 C C . PHE A 1 224 ? -14.799 2.008 20.160 1.00 88.00 224 PHE A C 1
ATOM 1765 O O . PHE A 1 224 ? -15.465 1.015 20.400 1.00 88.00 224 PHE A O 1
ATOM 1772 N N . TYR A 1 225 ? -15.328 3.205 19.906 1.00 89.81 225 TYR A N 1
ATOM 1773 C CA . TYR A 1 225 ? -16.767 3.414 19.847 1.00 89.81 225 TYR A CA 1
ATOM 1774 C C . TYR A 1 225 ? -17.418 2.452 18.848 1.00 89.81 225 TYR A C 1
ATOM 1776 O O . TYR A 1 225 ? -18.362 1.752 19.204 1.00 89.81 225 TYR A O 1
ATOM 1784 N N . ARG A 1 226 ? -16.872 2.328 17.628 1.00 88.69 226 ARG A N 1
ATOM 1785 C CA . ARG A 1 226 ? -17.395 1.385 16.624 1.00 88.69 226 ARG A CA 1
ATOM 1786 C C . ARG A 1 226 ? -17.344 -0.069 17.101 1.00 88.69 226 ARG A C 1
ATOM 1788 O O . ARG A 1 226 ? -18.334 -0.774 16.930 1.00 88.69 226 ARG A O 1
ATOM 1795 N N . ALA A 1 227 ? -16.232 -0.510 17.690 1.00 88.31 227 ALA A N 1
ATOM 1796 C CA . ALA A 1 227 ? -16.075 -1.884 18.174 1.00 88.31 227 ALA A CA 1
ATOM 1797 C C . ALA A 1 227 ? -16.998 -2.198 19.366 1.00 88.31 227 ALA A C 1
ATOM 1799 O O . ALA A 1 227 ? -17.711 -3.201 19.344 1.00 88.31 227 ALA A O 1
ATOM 1800 N N . ILE A 1 228 ? -17.059 -1.293 20.344 1.00 90.75 228 ILE A N 1
ATOM 1801 C CA . ILE A 1 228 ? -17.911 -1.382 21.533 1.00 90.75 228 ILE A CA 1
ATOM 1802 C C . ILE A 1 228 ? -19.384 -1.459 21.128 1.00 90.75 228 ILE A C 1
ATOM 1804 O O . ILE A 1 228 ? -20.078 -2.387 21.531 1.00 90.75 228 ILE A O 1
ATOM 1808 N N . PHE A 1 229 ? -19.862 -0.542 20.283 1.00 90.38 229 PHE A N 1
ATOM 1809 C CA . PHE A 1 229 ? -21.261 -0.544 19.848 1.00 90.38 229 PHE A CA 1
ATOM 1810 C C . PHE A 1 229 ? -21.589 -1.658 18.847 1.00 90.38 229 PHE A C 1
ATOM 1812 O O . PHE A 1 229 ? -22.753 -2.029 18.706 1.00 90.38 229 PHE A O 1
ATOM 1819 N N . ALA A 1 230 ? -20.608 -2.210 18.130 1.00 88.56 230 ALA A N 1
ATOM 1820 C CA . ALA A 1 230 ? -20.819 -3.432 17.358 1.00 88.56 230 ALA A CA 1
ATOM 1821 C C . ALA A 1 230 ? -21.050 -4.630 18.290 1.00 88.56 230 ALA A C 1
ATOM 1823 O O . ALA A 1 230 ? -22.064 -5.304 18.146 1.00 88.56 230 ALA A O 1
ATOM 1824 N N . GLY A 1 231 ? -20.183 -4.828 19.288 1.00 87.62 231 GLY A N 1
ATOM 1825 C CA . GLY A 1 231 ? -20.349 -5.895 20.279 1.00 87.62 231 GLY A CA 1
ATOM 1826 C C . GLY A 1 231 ? -21.627 -5.740 21.105 1.00 87.62 231 GLY A C 1
ATOM 1827 O O . GLY A 1 231 ? -22.365 -6.700 21.285 1.00 87.62 231 GLY A O 1
ATOM 1828 N N . ALA A 1 232 ? -21.954 -4.514 21.519 1.00 89.25 232 ALA A N 1
ATOM 1829 C CA . ALA A 1 232 ? -23.196 -4.218 22.226 1.00 89.25 232 ALA A CA 1
ATOM 1830 C C . ALA A 1 232 ? -24.434 -4.612 21.406 1.00 89.25 232 ALA A C 1
ATOM 1832 O O . ALA A 1 232 ? -25.338 -5.244 21.937 1.00 89.25 232 ALA A O 1
ATOM 1833 N N . ARG A 1 233 ? -24.456 -4.311 20.099 1.00 90.88 233 ARG A N 1
ATOM 1834 C CA . ARG A 1 233 ? -25.559 -4.718 19.213 1.00 90.88 233 ARG A CA 1
ATOM 1835 C C . ARG A 1 233 ? -25.694 -6.234 19.103 1.00 90.88 233 ARG A C 1
ATOM 1837 O O . ARG A 1 233 ? -26.815 -6.725 19.070 1.00 90.88 233 ARG A O 1
ATOM 1844 N N . GLU A 1 234 ? -24.586 -6.972 19.080 1.00 87.06 234 GLU A N 1
ATOM 1845 C CA . GLU A 1 234 ? -24.628 -8.442 19.088 1.00 87.06 234 GLU A CA 1
ATOM 1846 C C . GLU A 1 234 ? -25.186 -9.013 20.396 1.00 87.06 234 GLU A C 1
ATOM 1848 O O . GLU A 1 234 ? -25.884 -10.024 20.375 1.00 87.06 234 GLU A O 1
ATOM 1853 N N . LEU A 1 235 ? -24.919 -8.345 21.519 1.00 87.81 235 LEU A N 1
ATOM 1854 C CA . LEU A 1 235 ? -25.456 -8.690 22.837 1.00 87.81 235 LEU A CA 1
ATOM 1855 C C . LEU A 1 235 ? -26.903 -8.204 23.045 1.00 87.81 235 LEU A C 1
ATOM 1857 O O . LEU A 1 235 ? -27.493 -8.463 24.091 1.00 87.81 235 LEU A O 1
ATOM 1861 N N . GLY A 1 236 ? -27.476 -7.485 22.073 1.00 88.38 236 GLY A N 1
ATOM 1862 C CA . GLY A 1 236 ? -28.793 -6.857 22.193 1.00 88.38 236 GLY A CA 1
ATOM 1863 C C . GLY A 1 236 ? -28.822 -5.677 23.169 1.00 88.38 236 GLY A C 1
ATOM 1864 O O . GLY A 1 236 ? -29.888 -5.307 23.657 1.00 88.38 236 GLY A O 1
ATOM 1865 N N . TRP A 1 237 ? -27.664 -5.095 23.484 1.00 89.31 237 TRP A N 1
ATOM 1866 C CA . TRP A 1 237 ? -27.548 -4.020 24.459 1.00 89.31 237 TRP A CA 1
ATOM 1867 C C . TRP A 1 237 ? -27.897 -2.649 23.877 1.00 89.31 237 TRP A C 1
ATOM 1869 O O . TRP A 1 237 ? -27.424 -2.260 22.806 1.00 89.31 237 TRP A O 1
ATOM 1879 N N . GLY A 1 238 ? -28.666 -1.872 24.638 1.00 89.50 238 GLY A N 1
ATOM 1880 C CA . GLY A 1 238 ? -28.903 -0.450 24.385 1.00 89.50 238 GLY A CA 1
ATOM 1881 C C . GLY A 1 238 ? -27.766 0.445 24.898 1.00 89.50 238 GLY A C 1
ATOM 1882 O O . GLY A 1 238 ? -26.936 0.030 25.706 1.00 89.50 238 GLY A O 1
ATOM 1883 N N . GLY A 1 239 ? -27.750 1.718 24.485 1.00 85.62 239 GLY A N 1
ATOM 1884 C CA . GLY A 1 239 ? -26.696 2.670 24.874 1.00 85.62 239 GLY A CA 1
ATOM 1885 C C . GLY A 1 239 ? -26.523 2.829 26.392 1.00 85.62 239 GLY A C 1
ATOM 1886 O O . GLY A 1 239 ? -25.402 2.792 26.889 1.00 85.62 239 GLY A O 1
ATOM 1887 N N . GLN A 1 240 ? -27.624 2.902 27.148 1.00 87.00 240 GLN A N 1
ATOM 1888 C CA . GLN A 1 240 ? -27.575 2.985 28.616 1.00 87.00 240 GLN A CA 1
ATOM 1889 C C . GLN A 1 240 ? -26.960 1.736 29.265 1.00 87.00 240 GLN A C 1
ATOM 1891 O O . GLN A 1 240 ? -26.233 1.847 30.251 1.00 87.00 240 GLN A O 1
ATOM 1896 N N . GLN A 1 241 ? -27.214 0.548 28.709 1.00 87.12 241 GLN A N 1
ATOM 1897 C CA . GLN A 1 241 ? -26.649 -0.701 29.228 1.00 87.12 241 GLN A CA 1
ATOM 1898 C C . GLN A 1 241 ? -25.134 -0.744 29.020 1.00 87.12 241 GLN A C 1
ATOM 1900 O O . GLN A 1 241 ? -24.410 -1.151 29.926 1.00 87.12 241 GLN A O 1
ATOM 1905 N N . VAL A 1 242 ? -24.643 -0.230 27.887 1.00 88.50 242 VAL A N 1
ATOM 1906 C CA . VAL A 1 242 ? -23.202 -0.079 27.633 1.00 88.50 242 VAL A CA 1
ATOM 1907 C C . VAL A 1 242 ? -22.551 0.838 28.672 1.00 88.50 242 VAL A C 1
ATOM 1909 O O . VAL A 1 242 ? -21.482 0.515 29.184 1.00 88.50 242 VAL A O 1
ATOM 1912 N N . TYR A 1 243 ? -23.188 1.957 29.024 1.00 89.88 243 TYR A N 1
ATOM 1913 C CA . TYR A 1 243 ? -22.644 2.908 30.002 1.00 89.88 243 TYR A CA 1
ATOM 1914 C C . TYR A 1 243 ? -22.646 2.355 31.430 1.00 89.88 243 TYR A C 1
ATOM 1916 O O . TYR A 1 243 ? -21.668 2.515 32.168 1.00 89.88 243 TYR A O 1
ATOM 1924 N N . ARG A 1 244 ? -23.711 1.638 31.806 1.00 88.19 244 ARG A N 1
ATOM 1925 C CA . ARG A 1 244 ? -23.785 0.931 33.089 1.00 88.19 244 ARG A CA 1
ATOM 1926 C C . ARG A 1 244 ? -22.690 -0.129 33.190 1.00 88.19 244 ARG A C 1
ATOM 1928 O O . ARG A 1 244 ? -21.947 -0.140 34.167 1.00 88.19 244 ARG A O 1
ATOM 1935 N N . PHE A 1 245 ? -22.541 -0.951 32.152 1.00 88.81 245 PHE A N 1
ATOM 1936 C CA . PHE A 1 245 ? -21.504 -1.978 32.084 1.00 88.81 245 PHE A CA 1
ATOM 1937 C C . PHE A 1 245 ? -20.094 -1.376 32.146 1.00 88.81 245 PHE A C 1
ATOM 1939 O O . PHE A 1 245 ? -19.225 -1.898 32.841 1.00 88.81 245 PHE A O 1
ATOM 1946 N N . ALA A 1 246 ? -19.870 -0.245 31.469 1.00 88.31 246 ALA A N 1
ATOM 1947 C CA . ALA A 1 246 ? -18.603 0.474 31.530 1.00 88.31 246 ALA A CA 1
ATOM 1948 C C . ALA A 1 246 ? -18.283 0.961 32.947 1.00 88.31 246 ALA A C 1
ATOM 1950 O O . ALA A 1 246 ? -17.166 0.763 33.414 1.00 88.31 246 ALA A O 1
ATOM 1951 N N . THR A 1 247 ? -19.261 1.552 33.636 1.00 88.25 247 THR A N 1
ATOM 1952 C CA . THR A 1 247 ? -19.094 2.048 35.011 1.00 88.25 247 THR A CA 1
ATOM 1953 C C . THR A 1 247 ? -18.728 0.909 35.966 1.00 88.25 247 THR A C 1
ATOM 1955 O O . THR A 1 247 ? -17.776 1.036 36.735 1.00 88.25 247 THR A O 1
ATOM 1958 N N . GLU A 1 248 ? -19.433 -0.222 35.862 1.00 89.31 248 GLU A N 1
ATOM 1959 C CA . GLU A 1 248 ? -19.220 -1.404 36.700 1.00 89.31 248 GLU A CA 1
ATOM 1960 C C . GLU A 1 248 ? -17.855 -2.057 36.441 1.00 89.31 248 GLU A C 1
ATOM 1962 O O . GLU A 1 248 ? -17.062 -2.236 37.361 1.00 89.31 248 GLU A O 1
ATOM 1967 N N . LYS A 1 249 ? -17.531 -2.382 35.183 1.00 89.25 249 LYS A N 1
ATOM 1968 C CA . LYS A 1 249 ? -16.298 -3.122 34.859 1.00 89.25 249 LYS A CA 1
ATOM 1969 C C . LYS A 1 249 ? -15.031 -2.283 34.971 1.00 89.25 249 LYS A C 1
ATOM 1971 O O . LYS A 1 249 ? -13.958 -2.841 35.192 1.00 89.25 249 LYS A O 1
ATOM 1976 N N . LEU A 1 250 ? -15.130 -0.965 34.801 1.00 87.00 250 LEU A N 1
ATOM 1977 C CA . LEU A 1 250 ? -13.993 -0.056 34.949 1.00 87.00 250 LEU A CA 1
ATOM 1978 C C . LEU A 1 250 ? -13.844 0.488 36.380 1.00 87.00 250 LEU A C 1
ATOM 1980 O O . LEU A 1 250 ? -12.913 1.257 36.614 1.00 87.00 250 LEU A O 1
ATOM 1984 N N . ASN A 1 251 ? -14.711 0.089 37.325 1.00 84.69 251 ASN A N 1
ATOM 1985 C CA . ASN A 1 251 ? -14.718 0.554 38.719 1.00 84.69 251 ASN A CA 1
ATOM 1986 C C . ASN A 1 251 ? -14.668 2.090 38.836 1.00 84.69 251 ASN A C 1
ATOM 1988 O O . ASN A 1 251 ? -13.883 2.654 39.605 1.00 84.69 251 ASN A O 1
ATOM 1992 N N . LEU A 1 252 ? -15.471 2.785 38.028 1.00 83.44 252 LEU A N 1
ATOM 1993 C CA . LEU A 1 252 ? -15.480 4.246 38.009 1.00 83.44 252 LEU A CA 1
ATOM 1994 C C . LEU A 1 252 ? -16.292 4.787 39.187 1.00 83.44 252 LEU A C 1
ATOM 1996 O O . LEU A 1 252 ? -17.379 4.300 39.482 1.00 83.44 252 LEU A O 1
ATOM 2000 N N . LYS A 1 253 ? -15.767 5.828 39.846 1.00 74.88 253 LYS A N 1
ATOM 2001 C CA . LYS A 1 253 ? -16.431 6.481 40.990 1.00 74.88 253 LYS A CA 1
ATOM 2002 C C . LYS A 1 253 ? -17.723 7.205 40.596 1.00 74.88 253 LYS A C 1
ATOM 2004 O O . LYS A 1 253 ? -18.599 7.378 41.436 1.00 74.88 253 LYS A O 1
ATOM 2009 N N . THR A 1 254 ? -17.829 7.616 39.334 1.00 77.06 254 THR A N 1
ATOM 2010 C CA . THR A 1 254 ? -18.975 8.345 38.785 1.00 77.06 254 THR A CA 1
ATOM 2011 C C . THR A 1 254 ? -19.544 7.562 37.611 1.00 77.06 254 THR A C 1
ATOM 2013 O O . THR A 1 254 ? -18.787 7.025 36.799 1.00 77.06 254 THR A O 1
ATOM 2016 N N . ALA A 1 255 ? -20.874 7.505 37.518 1.00 77.38 255 ALA A N 1
ATOM 2017 C CA . ALA A 1 255 ? -21.549 6.912 36.374 1.00 77.38 255 ALA A CA 1
ATOM 2018 C C . ALA A 1 255 ? -21.209 7.690 35.098 1.00 77.38 255 ALA A C 1
ATOM 2020 O O . ALA A 1 255 ? -21.321 8.914 35.059 1.00 77.38 255 ALA A O 1
ATOM 2021 N N . VAL A 1 256 ? -20.793 6.965 34.064 1.00 79.94 256 VAL A N 1
ATOM 2022 C CA . VAL A 1 256 ? -20.394 7.559 32.786 1.00 79.94 256 VAL A CA 1
ATOM 2023 C C . VAL A 1 256 ? -21.646 7.921 31.995 1.00 79.94 256 VAL A C 1
ATOM 2025 O O . VAL A 1 256 ? -22.446 7.041 31.681 1.00 79.94 256 VAL A O 1
ATOM 2028 N N . ALA A 1 257 ? -21.816 9.196 31.643 1.00 78.75 257 ALA A N 1
ATOM 2029 C CA . ALA A 1 257 ? -22.930 9.631 30.793 1.00 78.75 257 ALA A CA 1
ATOM 2030 C C . ALA A 1 257 ? -22.604 9.463 29.300 1.00 78.75 257 ALA A C 1
ATOM 2032 O O . ALA A 1 257 ? -23.498 9.318 28.462 1.00 78.75 257 ALA A O 1
ATOM 2033 N N . SER A 1 258 ? -21.311 9.460 28.962 1.00 83.88 258 SER A N 1
ATOM 2034 C CA . SER A 1 258 ? -20.818 9.348 27.593 1.00 83.88 258 SER A CA 1
ATOM 2035 C C . SER A 1 258 ? -19.470 8.641 27.525 1.00 83.88 258 SER A C 1
ATOM 2037 O O . SER A 1 258 ? -18.545 8.969 28.261 1.00 83.88 258 SER A O 1
ATOM 2039 N N . LEU A 1 259 ? -19.290 7.742 26.549 1.00 82.88 259 LEU A N 1
ATOM 2040 C CA . LEU A 1 259 ? -17.989 7.093 26.311 1.00 82.88 259 LEU A CA 1
ATOM 2041 C C . LEU A 1 259 ? -16.869 8.090 25.965 1.00 82.88 259 LEU A C 1
ATOM 2043 O O . LEU A 1 259 ? -15.703 7.721 26.050 1.00 82.88 259 LEU A O 1
ATOM 2047 N N . LYS A 1 260 ? -17.201 9.336 25.597 1.00 84.69 260 LYS A N 1
ATOM 2048 C CA . LYS A 1 260 ? -16.215 10.402 25.353 1.00 84.69 260 LYS A CA 1
ATOM 2049 C C . LYS A 1 260 ? -15.489 10.859 26.621 1.00 84.69 260 LYS A C 1
ATOM 2051 O O . LYS A 1 260 ? -14.416 11.437 26.514 1.00 84.69 260 LYS A O 1
ATOM 2056 N N . GLU A 1 261 ? -16.060 10.599 27.795 1.00 83.75 261 GLU A N 1
ATOM 2057 C CA . GLU A 1 261 ? -15.434 10.883 29.094 1.00 83.75 261 GLU A CA 1
ATOM 2058 C C . GLU A 1 261 ? -14.312 9.883 29.415 1.00 83.75 261 GLU A C 1
ATOM 2060 O O . GLU A 1 261 ? -13.489 10.127 30.296 1.00 83.75 261 GLU A O 1
ATOM 2065 N N . LEU A 1 262 ? -14.257 8.758 28.692 1.00 83.88 262 LEU A N 1
ATOM 2066 C CA . LEU A 1 262 ? -13.275 7.706 28.908 1.00 83.88 262 LEU A CA 1
ATOM 2067 C C . LEU A 1 262 ? -11.988 7.971 28.130 1.00 83.88 262 LEU A C 1
ATOM 2069 O O . LEU A 1 262 ? -11.982 8.236 26.926 1.00 83.88 262 LEU A O 1
ATOM 2073 N N . GLY A 1 263 ? -10.861 7.798 28.816 1.00 84.81 263 GLY A N 1
ATOM 2074 C CA . GLY A 1 263 ? -9.547 7.871 28.198 1.00 84.81 263 GLY A CA 1
ATOM 2075 C C . GLY A 1 263 ? -9.263 6.687 27.254 1.00 84.81 263 GLY A C 1
ATOM 2076 O O . GLY A 1 263 ? -9.889 5.626 27.346 1.00 84.81 263 GLY A O 1
ATOM 2077 N N . PRO A 1 264 ? -8.235 6.785 26.390 1.00 83.19 264 PRO A N 1
ATOM 2078 C CA . PRO A 1 264 ? -7.918 5.749 25.401 1.00 83.19 264 PRO A CA 1
ATOM 2079 C C . PRO A 1 264 ? -7.577 4.377 26.011 1.00 83.19 264 PRO A C 1
ATOM 2081 O O . PRO A 1 264 ? -7.786 3.341 25.380 1.00 83.19 264 PRO A O 1
ATOM 2084 N N . VAL A 1 265 ? -7.035 4.361 27.233 1.00 85.75 265 VAL A N 1
ATOM 2085 C CA . VAL A 1 265 ? -6.715 3.132 27.981 1.00 85.75 265 VAL A CA 1
ATOM 2086 C C . VAL A 1 265 ? -7.987 2.465 28.507 1.00 85.75 265 VAL A C 1
ATOM 2088 O O . VAL A 1 265 ? -8.138 1.251 28.385 1.00 85.75 265 VAL A O 1
ATOM 2091 N N . GLN A 1 266 ? -8.924 3.259 29.028 1.00 87.94 266 GLN A N 1
ATOM 2092 C CA . GLN A 1 266 ? -10.214 2.782 29.528 1.00 87.94 266 GLN A CA 1
ATOM 2093 C C . GLN A 1 266 ? -11.082 2.243 28.389 1.00 87.94 266 GLN A C 1
ATOM 2095 O O . GLN A 1 266 ? -11.641 1.158 28.514 1.00 87.94 266 GLN A O 1
ATOM 2100 N N . LEU A 1 267 ? -11.116 2.934 27.243 1.00 89.19 267 LEU A N 1
ATOM 2101 C CA . LEU A 1 267 ? -11.810 2.459 26.041 1.00 89.19 267 LEU A CA 1
ATOM 2102 C C . LEU A 1 267 ? -11.261 1.117 25.545 1.00 89.19 267 LEU A C 1
ATOM 2104 O O . LEU A 1 267 ? -12.033 0.237 25.171 1.00 89.19 267 LEU A O 1
ATOM 2108 N N . LYS A 1 268 ? -9.935 0.929 25.597 1.00 89.12 268 LYS A N 1
ATOM 2109 C CA . LYS A 1 268 ? -9.298 -0.350 25.259 1.00 89.12 268 LYS A CA 1
ATOM 2110 C C . LYS A 1 268 ? -9.700 -1.470 26.219 1.00 89.12 268 LYS A C 1
ATOM 2112 O O . LYS A 1 268 ? -9.966 -2.583 25.770 1.00 89.12 268 LYS A O 1
ATOM 2117 N N . ALA A 1 269 ? -9.725 -1.193 27.521 1.00 89.38 269 ALA A N 1
ATOM 2118 C CA . ALA A 1 269 ? -10.148 -2.169 28.520 1.00 89.38 269 ALA A CA 1
ATOM 2119 C C . ALA A 1 269 ? -11.625 -2.552 28.333 1.00 89.38 269 ALA A C 1
ATOM 2121 O O . ALA A 1 269 ? -11.945 -3.738 28.293 1.00 89.38 269 ALA A O 1
ATOM 2122 N N . LEU A 1 270 ? -12.498 -1.560 28.135 1.00 91.12 270 LEU A N 1
ATOM 2123 C CA . LEU A 1 270 ? -13.929 -1.754 27.911 1.00 91.12 270 LEU A CA 1
ATOM 2124 C C . LEU A 1 270 ? -14.222 -2.593 26.665 1.00 91.12 270 LEU A C 1
ATOM 2126 O O . LEU A 1 270 ? -14.980 -3.554 26.752 1.00 91.12 270 LEU A O 1
ATOM 2130 N N . ASP A 1 271 ? -13.595 -2.271 25.531 1.00 89.25 271 ASP A N 1
ATOM 2131 C CA . ASP A 1 271 ? -13.696 -3.083 24.313 1.00 89.25 271 ASP A CA 1
ATOM 2132 C C . ASP A 1 271 ? -13.272 -4.530 24.594 1.00 89.25 271 ASP A C 1
ATOM 2134 O O . ASP A 1 271 ? -14.009 -5.465 24.296 1.00 89.25 271 ASP A O 1
ATOM 2138 N N . GLY A 1 272 ? -12.150 -4.730 25.292 1.00 88.50 272 GLY A N 1
ATOM 2139 C CA . GLY A 1 272 ? -11.702 -6.057 25.714 1.00 88.50 272 GLY A CA 1
ATOM 2140 C C . GLY A 1 272 ? -12.728 -6.825 26.558 1.00 88.50 272 GLY A C 1
ATOM 2141 O O . GLY A 1 272 ? -12.897 -8.026 26.348 1.00 88.50 272 GLY A O 1
ATOM 2142 N N . PHE A 1 273 ? -13.424 -6.161 27.484 1.00 91.62 273 PHE A N 1
ATOM 2143 C CA . PHE A 1 273 ? -14.480 -6.786 28.286 1.00 91.62 273 PHE A CA 1
ATOM 2144 C C . PHE A 1 273 ? -15.708 -7.143 27.448 1.00 91.62 273 PHE A C 1
ATOM 2146 O O . PHE A 1 273 ? -16.179 -8.274 27.525 1.00 91.62 273 PHE A O 1
ATOM 2153 N N . ILE A 1 274 ? -16.177 -6.232 26.594 1.00 90.69 274 ILE A N 1
ATOM 2154 C CA . ILE A 1 274 ? -17.338 -6.479 25.728 1.00 90.69 274 ILE A CA 1
ATOM 2155 C C . ILE A 1 274 ? -17.057 -7.630 24.763 1.00 90.69 274 ILE A C 1
ATOM 2157 O O . ILE A 1 274 ? -17.888 -8.516 24.608 1.00 90.69 274 ILE A O 1
ATOM 2161 N N . GLN A 1 275 ? -15.868 -7.682 24.158 1.00 88.56 275 GLN A N 1
ATOM 2162 C CA . GLN A 1 275 ? -15.516 -8.780 23.256 1.00 88.56 275 GLN A CA 1
ATOM 2163 C C . GLN A 1 275 ? -15.445 -10.137 23.973 1.00 88.56 275 GLN A C 1
ATOM 2165 O O . GLN A 1 275 ? -15.685 -11.167 23.344 1.00 88.56 275 GLN A O 1
ATOM 2170 N N . ARG A 1 276 ? -15.123 -10.174 25.275 1.00 89.81 276 ARG A N 1
ATOM 2171 C CA . ARG A 1 276 ? -15.199 -11.415 26.064 1.00 89.81 276 ARG A CA 1
ATOM 2172 C C . ARG A 1 276 ? -16.647 -11.858 26.251 1.00 89.81 276 ARG A C 1
ATOM 2174 O O . ARG A 1 276 ? -16.920 -13.026 26.010 1.00 89.81 276 ARG A O 1
ATOM 2181 N N . GLU A 1 277 ? -17.551 -10.936 26.576 1.00 90.06 277 GLU A N 1
ATOM 2182 C CA . GLU A 1 277 ? -18.989 -11.230 26.692 1.00 90.06 277 GLU A CA 1
ATOM 2183 C C . GLU A 1 277 ? -19.605 -11.666 25.354 1.00 90.06 277 GLU A C 1
ATOM 2185 O O . GLU A 1 277 ? -20.379 -12.614 25.275 1.00 90.06 277 GLU A O 1
ATOM 2190 N N . VAL A 1 278 ? -19.208 -11.037 24.247 1.00 89.12 278 VAL A N 1
ATOM 2191 C CA . VAL A 1 278 ? -19.639 -11.476 22.911 1.00 89.12 278 VAL A CA 1
ATOM 2192 C C . VAL A 1 278 ? -19.176 -12.908 22.635 1.00 89.12 278 VAL A C 1
ATOM 2194 O O . VAL A 1 278 ? -19.936 -13.715 22.103 1.00 89.12 278 VAL A O 1
ATOM 2197 N N . ARG A 1 279 ? -17.936 -13.260 23.001 1.00 88.06 279 ARG A N 1
ATOM 2198 C CA . ARG A 1 279 ? -17.412 -14.621 22.810 1.00 88.06 279 ARG A CA 1
ATOM 2199 C C . ARG A 1 279 ? -18.146 -15.653 23.660 1.00 88.06 279 ARG A C 1
ATOM 2201 O O . ARG A 1 279 ? -18.414 -16.733 23.145 1.00 88.06 279 ARG A O 1
ATOM 2208 N N . THR A 1 280 ? -18.467 -15.344 24.916 1.00 89.12 280 THR A N 1
ATOM 2209 C CA . THR A 1 280 ? -19.217 -16.261 25.790 1.00 89.12 280 THR A CA 1
ATOM 2210 C C . THR A 1 280 ? -20.628 -16.493 25.256 1.00 89.12 280 THR A C 1
ATOM 2212 O O . THR A 1 280 ? -21.067 -17.641 25.180 1.00 89.12 280 THR A O 1
ATOM 2215 N N . VAL A 1 281 ? -21.309 -15.441 24.792 1.00 87.94 281 VAL A N 1
ATOM 2216 C CA . VAL A 1 281 ? -22.632 -15.565 24.165 1.00 87.94 281 VAL A CA 1
ATOM 2217 C C . VAL A 1 281 ? -22.567 -16.361 22.863 1.00 87.94 281 VAL A C 1
ATOM 2219 O O . VAL A 1 281 ? -23.385 -17.257 22.673 1.00 87.94 281 VAL A O 1
ATOM 2222 N N . ARG A 1 282 ? -21.587 -16.101 21.987 1.00 84.44 282 ARG A N 1
ATOM 2223 C CA . ARG A 1 282 ? -21.407 -16.865 20.738 1.00 84.44 282 ARG A CA 1
ATOM 2224 C C . ARG A 1 282 ? -21.151 -18.348 21.010 1.00 84.44 282 ARG A C 1
ATOM 2226 O O . ARG A 1 282 ? -21.879 -19.177 20.483 1.00 84.44 282 ARG A O 1
ATOM 2233 N N . ALA A 1 283 ? -20.216 -18.666 21.907 1.00 84.75 283 ALA A N 1
ATOM 2234 C CA . ALA A 1 283 ? -19.927 -20.047 22.294 1.00 84.75 283 ALA A CA 1
ATOM 2235 C C . ALA A 1 283 ? -21.166 -20.763 22.861 1.00 84.75 283 ALA A C 1
ATOM 2237 O O . ALA A 1 283 ? -21.415 -21.922 22.544 1.00 84.75 283 ALA A O 1
ATOM 2238 N N . SER A 1 284 ? -21.977 -20.059 23.655 1.00 83.12 284 SER A N 1
ATOM 2239 C CA . SER A 1 284 ? -23.224 -20.609 24.202 1.00 83.12 284 SER A CA 1
ATOM 2240 C C . SER A 1 284 ? -24.275 -20.852 23.112 1.00 83.12 284 SER A C 1
ATOM 2242 O O . SER A 1 284 ? -25.001 -21.843 23.156 1.00 83.12 284 SER A O 1
ATOM 2244 N N . ARG A 1 285 ? -24.348 -19.967 22.111 1.00 80.75 285 ARG A N 1
ATOM 2245 C CA . ARG A 1 285 ? -25.255 -20.092 20.961 1.00 80.75 285 ARG A CA 1
ATOM 2246 C C . ARG A 1 285 ? -24.873 -21.256 20.052 1.00 80.75 285 ARG A C 1
ATOM 2248 O O . ARG A 1 285 ? -25.759 -21.981 19.613 1.00 80.75 285 ARG A O 1
ATOM 2255 N N . ASP A 1 286 ? -23.580 -21.444 19.811 1.00 77.81 286 ASP A 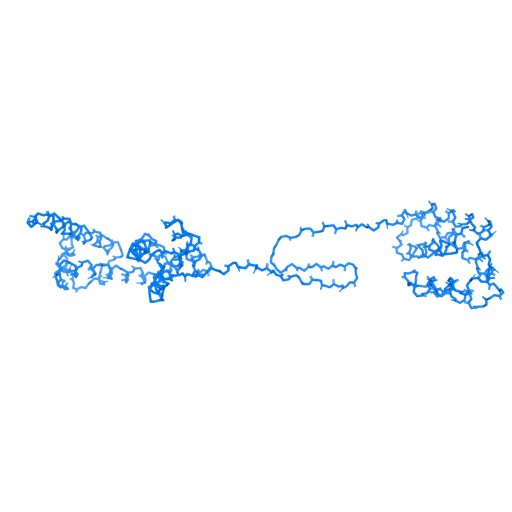N 1
ATOM 2256 C CA . ASP A 1 286 ? -23.058 -22.532 18.982 1.00 77.81 286 ASP A CA 1
ATOM 2257 C C . ASP A 1 286 ? -23.331 -23.899 19.635 1.00 77.81 286 ASP A C 1
ATOM 2259 O O . ASP A 1 286 ? -23.765 -24.834 18.962 1.00 77.81 286 ASP A O 1
ATOM 2263 N N . LEU A 1 287 ? -23.186 -23.997 20.964 1.00 74.75 287 LEU A N 1
ATOM 2264 C CA . LEU A 1 287 ? -23.551 -25.194 21.733 1.00 74.75 287 LEU A CA 1
ATOM 2265 C C . LEU A 1 287 ? -25.063 -25.474 21.705 1.00 74.75 287 LEU A C 1
ATOM 2267 O O . LEU A 1 287 ? -25.471 -26.621 21.547 1.00 74.75 287 LEU A O 1
ATOM 2271 N N . ALA A 1 288 ? -25.901 -24.439 21.817 1.00 71.75 288 ALA A N 1
ATOM 2272 C CA . ALA A 1 288 ? -27.356 -24.584 21.741 1.00 71.75 288 ALA A CA 1
ATOM 2273 C C . ALA A 1 288 ? -27.851 -24.935 20.323 1.00 71.75 288 ALA A C 1
ATOM 2275 O O . ALA A 1 288 ? -28.839 -25.651 20.177 1.00 71.75 288 ALA A O 1
ATOM 2276 N N . GLY A 1 289 ? -27.167 -24.452 19.281 1.00 64.69 289 GLY A N 1
ATOM 2277 C CA . GLY A 1 289 ? -27.455 -24.785 17.884 1.00 64.69 289 GLY A CA 1
ATOM 2278 C C . GLY A 1 289 ? -27.061 -26.215 17.511 1.00 64.69 289 GLY A C 1
ATOM 2279 O O . GLY A 1 289 ? -27.772 -26.855 16.745 1.00 64.69 289 GLY A O 1
ATOM 2280 N N . ALA A 1 290 ? -25.983 -26.744 18.094 1.00 59.06 290 ALA A N 1
ATOM 2281 C CA . ALA A 1 290 ? -25.549 -28.128 17.892 1.00 59.06 290 ALA A CA 1
ATOM 2282 C C . ALA A 1 290 ? -26.422 -29.171 18.625 1.00 59.06 290 ALA A C 1
ATOM 2284 O O . ALA A 1 290 ? -26.376 -30.350 18.290 1.00 59.06 290 ALA A O 1
ATOM 2285 N N . ALA A 1 291 ? -27.219 -28.751 19.616 1.00 55.59 291 ALA A N 1
ATOM 2286 C CA . ALA A 1 291 ? -28.067 -29.625 20.434 1.00 55.59 291 ALA A CA 1
ATOM 2287 C C . ALA A 1 291 ? -29.491 -29.844 19.882 1.00 55.59 291 ALA A C 1
ATOM 2289 O O . ALA A 1 291 ? -30.299 -30.501 20.537 1.00 55.59 291 ALA A O 1
ATOM 2290 N N . LYS A 1 292 ? -29.815 -29.320 18.692 1.00 51.03 292 LYS A N 1
ATOM 2291 C CA . LYS A 1 292 ? -31.004 -29.728 17.930 1.00 51.03 292 LYS A CA 1
ATOM 2292 C C . LYS A 1 292 ? -30.589 -30.683 16.805 1.00 51.03 292 LYS A C 1
ATOM 2294 O O . LYS A 1 292 ? -30.272 -30.202 15.719 1.00 51.03 292 LYS A O 1
ATOM 2299 N N . PRO A 1 293 ? -30.556 -32.005 17.044 1.00 49.91 293 PRO A N 1
ATOM 2300 C CA . PRO A 1 293 ? -30.695 -32.958 15.960 1.00 49.91 293 PRO A CA 1
ATOM 2301 C C . PRO A 1 293 ? -32.177 -33.022 15.558 1.00 49.91 293 PRO A C 1
ATOM 2303 O O . PRO A 1 293 ? -33.055 -32.982 16.426 1.00 49.91 293 PRO A O 1
ATOM 2306 N N . ASP A 1 294 ? -32.420 -33.062 14.249 1.00 43.94 294 ASP A N 1
ATOM 2307 C CA . ASP A 1 294 ? -33.688 -33.520 13.669 1.00 43.94 294 ASP A CA 1
ATOM 2308 C C . ASP A 1 294 ? -33.997 -34.970 14.084 1.00 43.94 294 ASP A C 1
ATOM 2310 O O . ASP A 1 294 ? -33.033 -35.763 14.240 1.00 43.94 294 ASP A O 1
#

Sequence (294 aa):
MQTESIFSTLLAAAAFLKHAVQGVASQAVRDSYEATKTYLRKKFAANPDATRALELATEK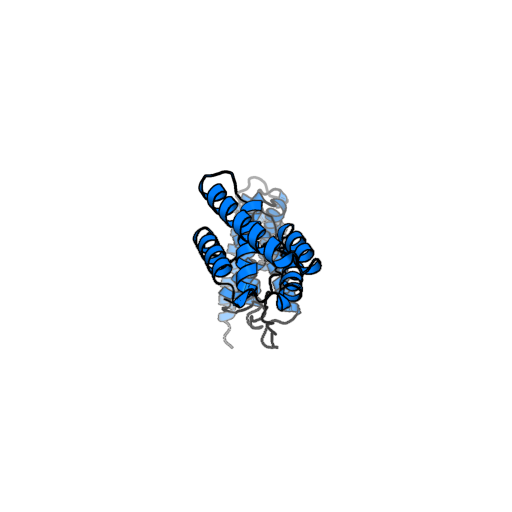PESLIRKALLVEDSASSGLDRDSELARLIESLAALLPPMANTVNQNVRMNGCRNVVQVAGRDLIRTEKVIRRNTITPDERHLTVEQRERIREVAGELADRLAGDEGEANFAAVHRMLQRRFQVASYLLIPRSRYEEALGFLRQQRAINRSHLRGRNPVAYQNDFYRAIFAGARELGWGGQQVYRFATEKLNLKTAVASLKELGPVQLKALDGFIQREVRTVRASRDLAGAAKPD

Secondary structure (DSSP, 8-state):
--HHHHHHHHHHHHHHHHHPPS-HHHHHHHHHHHHHHHHHHHHGGG-HHHHHHHHHHHHSTT-HHHHHHHHHHTGGG-GGG-HHHHHHHHHHHHHSPPP-----------SSS-EEE-TTS-EEE-------------TTB--HHHHHHHHHHHHHHHHHT--TT----HHHHHHHHHHHHT-SSGGG-BGGGHHHHHHHHHHHHHHGGGGHHHH-HHHHHHHHHHHHHHHHHHTT--HHHHHHHHHHHTT-SS--S-GGGS-HHHHHHHHHHHHHHHHHHHHHHHHHHHT---

Foldseek 3Di:
DDPLLLLLLLLLLLVCLVPDDDDPLSVQLVVLSVVLLVVQCVLCPVPVQLNVLSVVCSVPVVDPVSSVSNCVSCVVSPCVPDPVSVVSSVSSNVSDDDDDDPPPDDDDDDDAFDWDQDPPRDTDGDHDPDDDDDDDADPQFDDPVLVVVLVVLLQLLQQLVDDPVSDRNSVVSQVVCCVVQVHPTVRHRGPVCSVVSVVVSVVSCVVSLVSCVPVPVPVSLVVLVVLLVVLCVLVVHDPQRLQVQLCVQVVPPDRDPDPVVDDSVSSVVSSVVSVVVSVVVVVVVVVVVVPDDD